Protein AF-A0A526Z991-F1 (afdb_monomer_lite)

Radius of gyration: 16.64 Å; chains: 1; bounding box: 39×42×43 Å

Structure (mmCIF, N/CA/C/O backbone):
data_AF-A0A526Z991-F1
#
_entry.id   AF-A0A526Z991-F1
#
loop_
_atom_site.group_PDB
_atom_site.id
_atom_site.type_symbol
_atom_site.label_atom_id
_atom_site.label_alt_id
_atom_site.label_comp_id
_atom_site.label_asym_id
_atom_site.label_entity_id
_atom_site.label_seq_id
_atom_site.pdbx_PDB_ins_code
_atom_site.Cartn_x
_atom_site.Cartn_y
_atom_site.Cartn_z
_atom_site.occupancy
_atom_site.B_iso_or_equiv
_atom_site.auth_seq_id
_atom_site.auth_comp_id
_atom_site.auth_asym_id
_atom_site.auth_atom_id
_atom_site.pdbx_PDB_model_num
ATOM 1 N N . HIS A 1 1 ? 2.883 -15.389 6.066 1.00 92.25 1 HIS A N 1
ATOM 2 C CA . HIS A 1 1 ? 2.799 -15.524 4.591 1.00 92.25 1 HIS A CA 1
ATOM 3 C C . HIS A 1 1 ? 3.060 -14.153 3.970 1.00 92.25 1 HIS A C 1
ATOM 5 O O . HIS A 1 1 ? 3.170 -13.188 4.716 1.00 92.25 1 HIS A O 1
ATOM 11 N N . CYS A 1 2 ? 3.179 -14.042 2.650 1.00 93.00 2 CYS A N 1
ATOM 12 C CA . CYS A 1 2 ? 3.260 -12.760 1.943 1.00 93.00 2 CYS A CA 1
ATOM 13 C C . CYS A 1 2 ? 2.379 -12.805 0.690 1.00 93.00 2 CYS A C 1
ATOM 15 O O . CYS A 1 2 ? 1.890 -13.869 0.310 1.00 93.00 2 CYS A O 1
ATOM 17 N N . THR A 1 3 ? 2.172 -11.653 0.063 1.00 94.88 3 THR A N 1
ATOM 18 C CA . THR A 1 3 ? 1.392 -11.524 -1.172 1.00 94.88 3 THR A CA 1
ATOM 19 C C . THR A 1 3 ? 2.171 -10.699 -2.191 1.00 94.88 3 THR A C 1
ATOM 21 O O . THR A 1 3 ? 2.951 -9.824 -1.813 1.00 94.88 3 THR A O 1
ATOM 24 N N . CYS A 1 4 ? 1.916 -10.930 -3.476 1.00 94.69 4 CYS A N 1
ATOM 25 C CA . CYS A 1 4 ? 2.480 -10.156 -4.577 1.00 94.69 4 CYS A CA 1
ATOM 26 C C . CYS A 1 4 ? 1.354 -9.839 -5.574 1.00 94.69 4 CYS A C 1
ATOM 28 O O . CYS A 1 4 ? 0.685 -10.772 -6.018 1.00 94.69 4 CYS A O 1
ATOM 30 N N . PRO A 1 5 ? 1.113 -8.563 -5.920 1.00 97.19 5 PRO A N 1
ATOM 31 C CA . PRO A 1 5 ? -0.021 -8.188 -6.757 1.00 97.19 5 PRO A CA 1
ATOM 32 C C . PRO A 1 5 ? 0.241 -8.359 -8.261 1.00 97.19 5 PRO A C 1
ATOM 34 O O . PRO A 1 5 ? -0.691 -8.233 -9.045 1.00 97.19 5 PRO A O 1
ATOM 37 N N . ILE A 1 6 ? 1.480 -8.659 -8.676 1.00 97.25 6 ILE A N 1
ATOM 38 C CA . ILE A 1 6 ? 1.870 -8.741 -10.094 1.00 97.25 6 ILE A CA 1
ATOM 39 C C . ILE A 1 6 ? 2.111 -10.171 -10.599 1.00 97.25 6 ILE A C 1
ATOM 41 O O . ILE A 1 6 ? 2.932 -10.380 -11.486 1.00 97.25 6 ILE A O 1
ATOM 45 N N . VAL A 1 7 ? 1.463 -11.191 -10.028 1.00 95.12 7 VAL A N 1
ATOM 46 C CA . VAL A 1 7 ? 1.706 -12.591 -10.440 1.00 95.12 7 VAL A CA 1
ATOM 47 C C . VAL A 1 7 ? 1.251 -12.848 -11.883 1.00 95.12 7 VAL A C 1
ATOM 49 O O . VAL A 1 7 ? 1.994 -13.452 -12.652 1.00 95.12 7 VAL A O 1
ATOM 52 N N . HIS A 1 8 ? 0.062 -12.369 -12.260 1.00 92.88 8 HIS A N 1
ATOM 53 C CA . HIS A 1 8 ? -0.550 -12.657 -13.567 1.00 92.88 8 HIS A CA 1
ATOM 54 C C . HIS A 1 8 ? -0.736 -11.420 -14.452 1.00 92.88 8 HIS A C 1
ATOM 56 O O . HIS A 1 8 ? -0.626 -11.519 -15.671 1.00 92.88 8 HIS A O 1
ATOM 62 N N . ALA A 1 9 ? -0.979 -10.260 -13.847 1.00 96.19 9 ALA A N 1
ATOM 63 C CA . ALA A 1 9 ? -1.179 -8.986 -14.528 1.00 96.19 9 ALA A CA 1
ATOM 64 C C . ALA A 1 9 ? -0.349 -7.903 -13.840 1.00 96.19 9 ALA A C 1
ATOM 66 O O . ALA A 1 9 ? 0.008 -8.040 -12.673 1.00 96.19 9 ALA A O 1
ATOM 67 N N . ALA A 1 10 ? -0.013 -6.839 -14.563 1.00 97.19 10 ALA A N 1
ATOM 68 C CA . ALA A 1 10 ? 0.807 -5.757 -14.026 1.00 97.19 10 ALA A CA 1
ATOM 69 C C . ALA A 1 10 ? 0.326 -4.363 -14.438 1.00 97.19 10 ALA A C 1
ATOM 71 O O . ALA A 1 10 ? 1.031 -3.395 -14.163 1.00 97.19 10 ALA A O 1
ATOM 72 N N . ASP A 1 11 ? -0.852 -4.219 -15.048 1.00 97.62 11 ASP A N 1
ATOM 73 C CA . ASP A 1 11 ? -1.475 -2.906 -15.218 1.00 97.62 11 ASP A CA 1
ATOM 74 C C . ASP A 1 11 ? -1.878 -2.295 -13.858 1.00 97.62 11 ASP A C 1
ATOM 76 O O . ASP A 1 11 ? -1.832 -2.953 -12.815 1.00 97.62 11 ASP A O 1
ATOM 80 N N . ASP A 1 12 ? -2.185 -0.999 -13.849 1.00 97.94 12 ASP A N 1
ATOM 81 C CA . ASP A 1 12 ? -2.436 -0.241 -12.615 1.00 97.94 12 ASP A CA 1
ATOM 82 C C . ASP A 1 12 ? -3.707 -0.688 -11.898 1.00 97.94 12 ASP A C 1
ATOM 84 O O . ASP A 1 12 ? -3.705 -0.821 -10.672 1.00 97.94 12 ASP A O 1
ATOM 88 N N . LEU A 1 13 ? -4.766 -0.955 -12.666 1.00 97.12 13 LEU A N 1
ATOM 89 C CA . LEU A 1 13 ? -6.059 -1.353 -12.130 1.00 97.12 13 LEU A CA 1
ATOM 90 C C . LEU A 1 13 ? -5.952 -2.721 -11.455 1.00 97.12 13 LEU A C 1
ATOM 92 O O . LEU A 1 13 ? -6.309 -2.842 -10.285 1.00 97.12 13 LEU A O 1
ATOM 96 N N . SER A 1 14 ? -5.370 -3.710 -12.140 1.00 97.69 14 SER A N 1
ATOM 97 C CA . SER A 1 14 ? -5.184 -5.062 -11.599 1.00 97.69 14 SER A CA 1
ATOM 98 C C . SER A 1 14 ? -4.391 -5.063 -10.289 1.00 97.69 14 SER A C 1
ATOM 100 O O . SER A 1 14 ? -4.728 -5.781 -9.345 1.00 97.69 14 SER A O 1
ATOM 102 N N . VAL A 1 15 ? -3.345 -4.234 -10.189 1.00 98.44 15 VAL A N 1
ATOM 103 C CA . VAL A 1 15 ? -2.540 -4.154 -8.963 1.00 98.44 15 VAL A CA 1
ATOM 104 C C . VAL A 1 15 ? -3.331 -3.556 -7.804 1.00 98.44 15 VAL A C 1
ATOM 106 O O . VAL A 1 15 ? -3.239 -4.078 -6.693 1.00 98.44 15 VAL A O 1
ATOM 109 N N . MET A 1 16 ? -4.126 -2.509 -8.024 1.00 98.44 16 MET A N 1
ATOM 110 C CA . MET A 1 16 ? -4.970 -1.949 -6.962 1.00 98.44 16 MET A CA 1
ATOM 111 C C . MET A 1 16 ? -6.107 -2.895 -6.568 1.00 98.44 16 MET A C 1
ATOM 113 O O . MET A 1 16 ? -6.348 -3.087 -5.378 1.00 98.44 16 MET A O 1
ATOM 117 N N . GLN A 1 17 ? -6.739 -3.564 -7.535 1.00 97.75 17 GLN A N 1
ATOM 118 C CA . GLN A 1 17 ? -7.812 -4.532 -7.279 1.00 97.75 17 GLN A CA 1
ATOM 119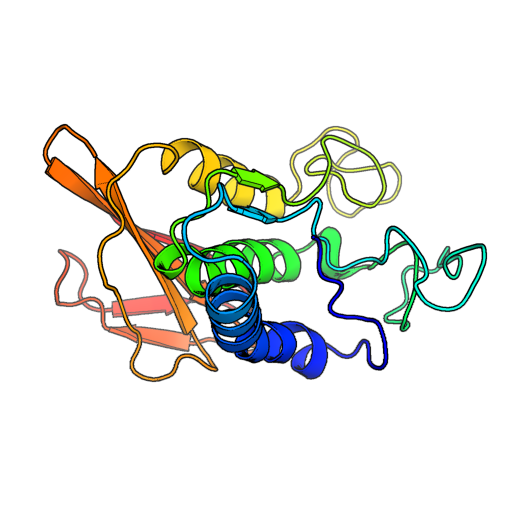 C C . GLN A 1 17 ? -7.343 -5.739 -6.460 1.00 97.75 17 GLN A C 1
ATOM 121 O O . GLN A 1 17 ? -8.126 -6.318 -5.711 1.00 97.75 17 GLN A O 1
ATOM 126 N N . SER A 1 18 ? -6.050 -6.085 -6.498 1.00 97.88 18 SER A N 1
ATOM 127 C CA . SER A 1 18 ? -5.493 -7.138 -5.632 1.00 97.88 18 SER A CA 1
ATOM 128 C C . SER A 1 18 ? -5.759 -6.911 -4.132 1.00 97.88 18 SER A C 1
ATOM 130 O O . SER A 1 18 ? -5.821 -7.873 -3.363 1.00 97.88 18 SER A O 1
ATOM 132 N N . LEU A 1 19 ? -5.963 -5.657 -3.707 1.00 98.44 19 LEU A N 1
ATOM 133 C CA . LEU A 1 19 ? -6.317 -5.300 -2.334 1.00 98.44 19 LEU A CA 1
ATOM 134 C C . LEU A 1 19 ? -7.669 -5.896 -1.898 1.00 98.44 19 LEU A C 1
ATOM 136 O O . LEU A 1 19 ? -7.845 -6.207 -0.720 1.00 98.44 19 LEU A O 1
ATOM 140 N N . GLU A 1 20 ? -8.606 -6.098 -2.827 1.00 98.06 20 GLU A N 1
ATOM 141 C CA . GLU A 1 20 ? -9.942 -6.653 -2.557 1.00 98.06 20 GLU A CA 1
ATOM 142 C C . GLU A 1 20 ? -9.892 -8.115 -2.098 1.00 98.06 20 GLU A C 1
ATOM 144 O O . GLU A 1 20 ? -10.765 -8.564 -1.358 1.00 98.06 20 GLU A O 1
ATOM 149 N N . ALA A 1 21 ? -8.840 -8.854 -2.463 1.00 97.94 21 ALA A N 1
ATOM 150 C CA . ALA A 1 21 ? -8.663 -10.242 -2.047 1.00 97.94 21 ALA A CA 1
ATOM 151 C C . ALA A 1 21 ? -8.178 -10.374 -0.590 1.00 97.94 21 ALA A C 1
ATOM 153 O O . ALA A 1 21 ? -8.410 -11.398 0.057 1.00 97.94 21 ALA A O 1
ATOM 154 N N . LEU A 1 22 ? -7.505 -9.354 -0.045 1.00 98.31 22 LEU A N 1
ATOM 155 C CA . LEU A 1 22 ? -6.824 -9.431 1.254 1.00 98.31 22 LEU A CA 1
ATOM 156 C C . LEU A 1 22 ? -7.755 -9.772 2.439 1.00 98.31 22 LEU A C 1
ATOM 158 O O . LEU A 1 22 ? -7.363 -10.604 3.269 1.00 98.31 22 LEU A O 1
ATOM 162 N N . PRO A 1 23 ? -8.989 -9.234 2.544 1.00 97.75 23 PRO A N 1
ATOM 163 C CA . PRO A 1 23 ? -9.925 -9.642 3.592 1.00 97.75 23 PRO A CA 1
ATOM 164 C C . PRO A 1 23 ? -10.286 -11.133 3.519 1.00 97.75 23 PRO A C 1
ATOM 166 O O . PRO A 1 23 ? -10.351 -11.797 4.549 1.00 97.75 23 PRO A O 1
ATOM 169 N N . PHE A 1 24 ? -10.447 -11.695 2.318 1.00 98.44 24 PHE A N 1
ATOM 170 C CA . PHE A 1 24 ? -10.760 -13.119 2.139 1.00 98.44 24 PHE A CA 1
ATO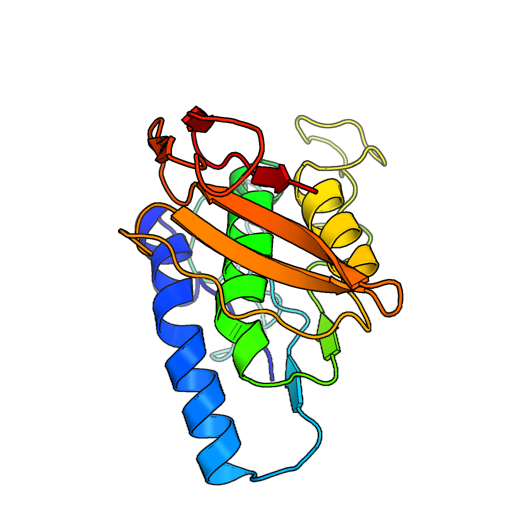M 171 C C . PHE A 1 24 ? -9.565 -14.019 2.463 1.00 98.44 24 PHE A C 1
ATOM 173 O O . PHE A 1 24 ? -9.722 -15.058 3.110 1.00 98.44 24 PHE A O 1
ATOM 180 N N . ILE A 1 25 ? -8.355 -13.603 2.075 1.00 98.19 25 ILE A N 1
ATOM 181 C CA . ILE A 1 25 ? -7.108 -14.304 2.419 1.00 98.19 25 ILE A CA 1
ATOM 182 C C . ILE A 1 25 ? -6.942 -14.356 3.940 1.00 98.19 25 ILE A C 1
ATOM 184 O O . ILE A 1 25 ? -6.673 -15.414 4.511 1.00 98.19 25 ILE A O 1
ATOM 188 N N . THR A 1 26 ? -7.137 -13.223 4.617 1.00 98.19 26 THR A N 1
ATOM 189 C CA . THR A 1 26 ? -7.004 -13.148 6.075 1.00 98.19 26 THR A CA 1
ATOM 190 C C . THR A 1 26 ? -8.089 -13.930 6.813 1.00 98.19 26 THR A C 1
ATOM 192 O O . THR A 1 26 ? -7.759 -14.623 7.775 1.00 98.19 26 THR A O 1
ATOM 195 N N . GLN A 1 27 ? -9.337 -13.918 6.337 1.00 98.12 27 GLN A N 1
ATOM 196 C CA . GLN A 1 27 ? -10.410 -14.768 6.868 1.00 98.12 27 GLN A CA 1
ATOM 197 C C . GLN A 1 27 ? -10.097 -16.258 6.700 1.00 98.12 27 GLN A C 1
ATOM 199 O O . GLN A 1 27 ? -10.220 -17.019 7.657 1.00 98.12 27 GLN A O 1
ATOM 204 N N . SER A 1 28 ? -9.619 -16.669 5.524 1.00 98.31 28 SER A N 1
ATOM 205 C CA . SER A 1 28 ? -9.243 -18.063 5.258 1.00 98.31 28 SER A CA 1
ATOM 206 C C . SER A 1 28 ? -8.103 -18.517 6.169 1.00 98.31 28 SER A C 1
ATOM 208 O O . SER A 1 28 ? -8.181 -19.572 6.793 1.00 98.31 28 SER A O 1
ATOM 210 N N . ALA A 1 29 ? -7.066 -17.689 6.329 1.00 97.62 29 ALA A N 1
ATOM 211 C CA . ALA A 1 29 ? -5.976 -17.979 7.254 1.00 97.62 29 ALA A CA 1
ATOM 212 C C . ALA A 1 29 ? -6.474 -18.126 8.702 1.00 97.62 29 ALA A C 1
ATOM 214 O O . ALA A 1 29 ? -6.031 -19.030 9.411 1.00 97.62 29 ALA A O 1
ATOM 215 N N . ARG A 1 30 ? -7.421 -17.286 9.139 1.00 96.56 30 ARG A N 1
ATOM 216 C CA . ARG A 1 30 ? -8.038 -17.398 10.469 1.00 96.56 30 ARG A CA 1
ATOM 217 C C . ARG A 1 30 ? -8.889 -18.653 10.620 1.00 96.56 30 ARG A C 1
ATOM 219 O O . ARG A 1 30 ? -8.7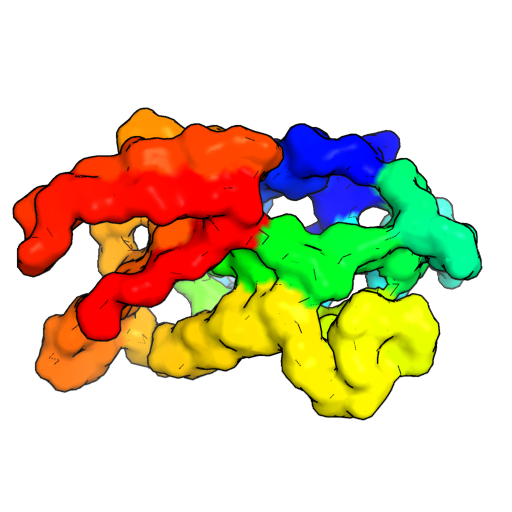91 -19.299 11.657 1.00 96.56 30 ARG A O 1
ATOM 226 N N . ALA A 1 31 ? -9.649 -19.039 9.602 1.00 98.00 31 ALA A N 1
ATOM 227 C CA . ALA A 1 31 ? -10.424 -20.276 9.620 1.00 98.00 31 ALA A CA 1
ATOM 228 C C . ALA A 1 31 ? -9.525 -21.522 9.731 1.00 98.00 31 ALA A C 1
ATOM 230 O O . ALA A 1 31 ? -9.852 -22.453 10.458 1.00 98.00 31 ALA A O 1
ATOM 231 N N . ILE A 1 32 ? -8.370 -21.520 9.055 1.00 97.88 32 ILE A N 1
ATOM 232 C CA . ILE A 1 32 ? -7.444 -22.663 9.027 1.00 97.88 32 ILE A CA 1
ATOM 233 C C . ILE A 1 32 ? -6.579 -22.737 10.294 1.00 97.88 32 ILE A C 1
ATOM 235 O O . ILE A 1 32 ? -6.350 -23.816 10.835 1.00 97.88 32 ILE A O 1
ATOM 239 N N . PHE A 1 33 ? -6.059 -21.600 10.763 1.00 96.88 33 PHE A N 1
ATOM 240 C CA . PHE A 1 33 ? -5.041 -21.562 11.820 1.00 96.88 33 PHE A CA 1
ATOM 241 C C . PHE A 1 33 ? -5.554 -21.048 13.172 1.00 96.88 33 PHE A C 1
ATOM 243 O O . PHE A 1 33 ? -4.801 -21.063 14.151 1.00 96.88 33 PHE A O 1
ATOM 250 N N . GLY A 1 34 ? -6.809 -20.601 13.247 1.00 95.62 34 GLY A N 1
ATOM 251 C CA . GLY A 1 34 ? -7.439 -20.085 14.457 1.00 95.62 34 GLY A CA 1
ATOM 252 C C . GLY A 1 34 ? -6.748 -18.836 15.015 1.00 95.62 34 GLY A C 1
ATOM 253 O O . GLY A 1 34 ? -6.357 -17.913 14.291 1.00 95.62 34 GLY A O 1
ATOM 254 N N . ALA A 1 35 ? -6.583 -18.818 16.339 1.00 94.62 35 ALA A N 1
ATOM 255 C CA . ALA A 1 35 ? -6.049 -17.685 17.096 1.00 94.62 35 ALA A CA 1
ATOM 256 C C . ALA A 1 35 ? -4.510 -17.571 17.088 1.00 94.62 35 ALA A C 1
ATOM 258 O O . ALA A 1 35 ? -3.957 -16.769 17.838 1.00 94.62 35 ALA A O 1
ATOM 259 N N . LYS A 1 36 ? -3.793 -18.352 16.263 1.00 96.94 36 LYS A N 1
ATOM 260 C CA . LYS A 1 36 ? -2.325 -18.261 16.182 1.00 96.94 36 LYS A CA 1
ATOM 261 C C . LYS A 1 36 ? -1.874 -16.830 15.841 1.00 96.94 36 LYS A C 1
ATOM 263 O O . LYS A 1 36 ? -2.545 -16.162 15.044 1.00 96.94 36 LYS A O 1
ATOM 268 N N . PRO A 1 37 ? -0.736 -16.357 16.382 1.00 96.62 37 PRO A N 1
ATOM 269 C CA . PRO A 1 37 ? -0.187 -15.063 15.998 1.00 96.62 37 PRO A CA 1
ATOM 270 C C . PRO A 1 37 ? 0.013 -14.989 14.481 1.00 96.62 37 PRO A C 1
ATOM 272 O O . PRO A 1 37 ? 0.511 -15.930 13.857 1.00 96.62 37 PRO A O 1
ATOM 275 N N . TYR A 1 38 ? -0.450 -13.897 13.873 1.00 97.31 38 TYR A N 1
ATOM 276 C CA . TYR A 1 38 ? -0.593 -13.803 12.424 1.00 97.31 38 TYR A CA 1
ATOM 277 C C . TYR A 1 38 ? 0.282 -12.695 11.862 1.00 97.31 38 TYR A C 1
ATOM 279 O O . TYR A 1 38 ? 0.093 -11.521 12.174 1.00 97.31 38 TYR A O 1
ATOM 287 N N . ARG A 1 39 ? 1.244 -13.088 11.024 1.00 97.69 39 ARG A N 1
ATOM 288 C CA . ARG A 1 39 ? 2.227 -12.188 10.422 1.00 97.69 39 ARG A CA 1
ATOM 289 C C . ARG A 1 39 ? 2.138 -12.208 8.899 1.00 97.69 39 ARG A C 1
ATOM 291 O O . ARG A 1 39 ? 2.068 -13.282 8.279 1.00 97.69 39 ARG A O 1
ATOM 298 N N . ILE A 1 40 ? 2.188 -11.017 8.311 1.00 97.94 40 ILE A N 1
ATOM 299 C CA . ILE A 1 40 ? 2.235 -10.806 6.866 1.00 97.94 40 ILE A CA 1
ATOM 300 C C . ILE A 1 40 ? 3.531 -10.102 6.490 1.00 97.94 40 ILE A C 1
ATOM 302 O O . ILE A 1 40 ? 3.841 -9.042 7.023 1.00 97.94 40 ILE A O 1
ATOM 306 N N . GLY A 1 41 ? 4.237 -10.667 5.515 1.00 94.69 41 GLY A N 1
ATOM 307 C CA . GLY A 1 41 ? 5.267 -9.975 4.761 1.00 94.69 41 GLY A CA 1
ATOM 308 C C . GLY A 1 41 ? 6.654 -10.628 4.779 1.00 94.69 41 GLY A C 1
ATOM 309 O O . GLY A 1 41 ? 6.816 -11.740 5.288 1.00 94.69 41 GLY A O 1
ATOM 310 N N . PRO A 1 42 ? 7.652 -9.940 4.190 1.00 93.81 42 PRO A N 1
ATOM 311 C CA . PRO A 1 42 ? 7.487 -8.678 3.460 1.00 93.81 42 PRO A CA 1
ATOM 312 C C . PRO A 1 42 ? 6.616 -8.813 2.199 1.00 93.81 42 PRO A C 1
ATOM 314 O O . PRO A 1 42 ? 6.856 -9.703 1.377 1.00 93.81 42 PRO A O 1
ATOM 317 N N . SER A 1 43 ? 5.605 -7.948 2.071 1.00 96.00 43 SER A N 1
ATOM 318 C CA . SER A 1 43 ? 4.740 -7.832 0.884 1.00 96.00 43 SER A CA 1
ATOM 319 C C . SER A 1 43 ? 5.070 -6.540 0.130 1.00 96.00 43 SER A C 1
ATOM 321 O O . SER A 1 43 ? 5.226 -5.478 0.734 1.00 96.00 43 SER A O 1
ATOM 323 N N . THR A 1 44 ? 5.214 -6.637 -1.189 1.00 96.62 44 THR A N 1
ATOM 324 C CA . THR A 1 44 ? 5.690 -5.564 -2.079 1.00 96.62 44 THR A CA 1
ATOM 325 C C . THR A 1 44 ? 4.957 -5.637 -3.417 1.00 96.62 44 THR A C 1
ATOM 327 O O . THR A 1 44 ? 4.429 -6.695 -3.762 1.00 96.62 44 THR A O 1
ATOM 330 N N . ILE A 1 45 ? 4.947 -4.540 -4.188 1.00 97.50 45 ILE A N 1
ATOM 331 C CA . ILE A 1 45 ? 4.402 -4.558 -5.557 1.00 97.50 45 ILE A CA 1
ATOM 332 C C . ILE A 1 45 ? 5.272 -5.449 -6.444 1.00 97.50 45 ILE A C 1
ATOM 334 O O . ILE A 1 45 ? 4.785 -6.440 -6.976 1.00 97.50 45 ILE A O 1
ATOM 338 N N . ALA A 1 46 ? 6.566 -5.134 -6.549 1.00 96.56 46 ALA A N 1
ATOM 339 C CA . ALA A 1 46 ? 7.522 -5.980 -7.251 1.00 96.56 46 ALA A CA 1
ATOM 340 C C . ALA A 1 46 ? 7.651 -7.352 -6.566 1.00 96.56 46 ALA A C 1
ATOM 342 O O . ALA A 1 46 ? 7.535 -7.473 -5.342 1.00 96.56 46 ALA A O 1
ATOM 343 N N . MET A 1 47 ? 7.894 -8.395 -7.351 1.00 95.88 47 MET A N 1
ATOM 344 C CA . MET A 1 47 ? 7.975 -9.766 -6.871 1.00 95.88 47 MET A CA 1
ATOM 345 C C . MET A 1 47 ? 9.329 -10.020 -6.207 1.00 95.88 47 MET A C 1
ATOM 347 O O . MET A 1 47 ? 10.377 -9.820 -6.814 1.00 95.88 47 MET A O 1
ATOM 351 N N . ARG A 1 48 ? 9.312 -10.507 -4.960 1.00 92.69 48 ARG A N 1
ATOM 352 C CA . ARG A 1 48 ? 10.543 -10.897 -4.246 1.00 92.69 48 ARG A CA 1
ATOM 353 C C . ARG A 1 48 ? 10.950 -12.343 -4.497 1.00 92.69 48 ARG A C 1
ATOM 355 O O . ARG A 1 48 ? 12.130 -12.666 -4.472 1.00 92.69 48 ARG A O 1
ATOM 362 N N . GLN A 1 49 ? 9.964 -13.219 -4.657 1.00 90.94 49 GLN A N 1
ATOM 363 C CA . GLN A 1 49 ? 10.146 -14.656 -4.823 1.00 90.94 49 GLN A CA 1
ATOM 364 C C . GLN A 1 49 ? 9.139 -15.154 -5.852 1.00 90.94 49 GLN A C 1
ATOM 366 O O . GLN A 1 49 ? 7.971 -14.767 -5.807 1.00 90.94 49 GLN A O 1
ATOM 371 N N . ASN A 1 50 ? 9.603 -15.992 -6.774 1.00 91.38 50 ASN A N 1
ATOM 372 C CA . ASN A 1 50 ? 8.763 -16.579 -7.803 1.00 91.38 50 ASN A CA 1
ATOM 373 C C . ASN A 1 50 ? 8.094 -17.854 -7.255 1.00 91.38 50 ASN A C 1
ATOM 375 O O . ASN A 1 50 ? 8.806 -18.802 -6.929 1.00 91.38 50 ASN A O 1
ATOM 379 N N . PRO A 1 51 ? 6.752 -17.920 -7.160 1.00 86.00 51 PRO A N 1
ATOM 380 C CA . PRO A 1 51 ? 6.064 -19.119 -6.678 1.00 86.00 51 PRO A CA 1
ATOM 381 C C . PRO A 1 51 ? 6.114 -20.296 -7.669 1.00 86.00 51 PRO A C 1
ATOM 383 O O . PRO A 1 51 ? 5.754 -21.411 -7.304 1.00 86.00 51 PRO A O 1
ATOM 386 N N . TYR A 1 52 ? 6.547 -20.061 -8.910 1.00 86.81 52 TYR A N 1
ATOM 387 C CA . TYR A 1 52 ? 6.547 -21.032 -10.007 1.00 86.81 52 TYR A CA 1
ATOM 388 C C . TYR A 1 52 ? 7.951 -21.409 -10.505 1.00 86.81 52 TYR A C 1
ATOM 390 O O . TYR A 1 52 ? 8.072 -22.130 -11.491 1.00 86.81 52 TYR A O 1
ATOM 398 N N . GLY A 1 53 ? 9.026 -20.912 -9.887 1.00 85.69 53 GLY A N 1
ATOM 399 C CA . GLY A 1 53 ? 10.383 -21.175 -10.370 1.00 85.69 53 GLY A CA 1
ATOM 400 C C . GLY A 1 53 ? 11.483 -20.594 -9.488 1.00 85.69 53 GLY A C 1
ATOM 401 O O . GLY A 1 53 ? 11.217 -19.971 -8.467 1.00 85.69 53 GLY A O 1
ATOM 402 N N . GLY A 1 54 ? 12.739 -20.788 -9.897 1.00 88.94 54 GLY A N 1
ATOM 403 C CA . GLY A 1 54 ? 13.911 -20.432 -9.084 1.00 88.94 54 GLY A CA 1
ATOM 404 C C . GLY A 1 54 ? 14.271 -18.941 -9.032 1.00 88.94 54 GLY A C 1
ATOM 405 O O . GLY A 1 54 ? 15.068 -18.551 -8.186 1.00 88.94 54 GLY A O 1
ATOM 406 N N . ALA A 1 55 ? 13.712 -18.103 -9.913 1.00 90.81 55 ALA A N 1
ATOM 407 C CA . ALA A 1 55 ? 14.035 -16.676 -9.985 1.00 90.81 55 ALA A CA 1
ATOM 408 C C . ALA A 1 55 ? 12.853 -15.833 -10.482 1.00 90.81 55 ALA A C 1
ATOM 410 O O . ALA A 1 55 ? 11.989 -16.315 -11.219 1.00 90.81 55 ALA A O 1
ATOM 411 N N . THR A 1 56 ? 12.824 -14.565 -10.083 1.00 94.44 56 THR A N 1
ATOM 412 C CA . THR A 1 56 ? 11.914 -13.538 -10.608 1.00 94.44 56 THR A CA 1
ATOM 413 C C . THR A 1 56 ? 12.419 -12.999 -11.949 1.00 94.44 56 THR A C 1
ATOM 415 O O . THR A 1 56 ? 13.571 -13.218 -12.329 1.00 94.44 56 THR A O 1
ATOM 418 N N . LYS A 1 57 ? 11.556 -12.318 -12.711 1.00 94.81 57 LYS A N 1
ATOM 419 C CA . LYS A 1 57 ? 11.955 -11.739 -14.001 1.00 94.81 57 LYS A CA 1
ATOM 420 C C . LYS A 1 57 ? 12.745 -10.454 -13.774 1.00 94.81 57 LYS A C 1
ATOM 422 O O . LYS A 1 57 ? 12.252 -9.547 -13.107 1.00 94.81 57 LYS A O 1
ATOM 427 N N . ALA A 1 58 ? 13.927 -10.355 -14.375 1.00 95.12 58 ALA A N 1
ATOM 428 C CA . ALA A 1 58 ? 14.683 -9.109 -14.388 1.00 95.12 58 ALA A CA 1
ATOM 429 C C . ALA A 1 58 ? 13.910 -8.024 -15.153 1.00 95.12 58 ALA A C 1
ATOM 431 O O . ALA A 1 58 ? 13.382 -8.278 -16.237 1.00 95.12 58 ALA A O 1
ATOM 432 N N . ASN A 1 59 ? 13.875 -6.807 -14.612 1.00 95.44 59 ASN A N 1
ATOM 433 C CA . ASN A 1 59 ? 13.206 -5.673 -15.252 1.00 95.44 59 ASN A CA 1
ATOM 434 C C . ASN A 1 59 ? 14.089 -4.407 -15.257 1.00 95.44 59 ASN A C 1
ATOM 436 O O . ASN A 1 59 ? 13.824 -3.444 -14.528 1.00 95.44 59 ASN A O 1
ATOM 440 N N . PRO A 1 60 ? 15.177 -4.386 -16.054 1.00 92.12 60 PRO A N 1
ATOM 441 C CA . PRO A 1 60 ? 16.113 -3.258 -16.100 1.00 92.12 60 PRO A CA 1
ATOM 442 C C . PRO A 1 60 ? 15.482 -1.981 -16.668 1.00 92.12 60 PRO A C 1
ATOM 444 O O . PRO A 1 60 ? 15.867 -0.886 -16.273 1.00 92.12 60 PRO A O 1
ATOM 447 N N . HIS A 1 61 ? 14.475 -2.115 -17.533 1.00 92.50 61 HIS A N 1
ATOM 448 C CA . HIS A 1 61 ? 13.782 -0.993 -18.168 1.00 92.50 61 HIS A CA 1
ATOM 449 C C . HIS A 1 61 ? 12.590 -0.468 -17.355 1.00 92.50 61 HIS A C 1
ATOM 451 O O . HIS A 1 61 ? 11.857 0.387 -17.843 1.00 92.50 61 HIS A O 1
ATOM 457 N N . ARG A 1 62 ? 12.382 -0.980 -16.130 1.00 91.38 62 ARG A N 1
ATOM 458 C CA . ARG A 1 62 ? 11.298 -0.576 -15.217 1.00 91.38 62 ARG A CA 1
ATOM 459 C C . ARG A 1 62 ? 9.929 -0.552 -15.904 1.00 91.38 62 ARG A C 1
ATOM 461 O O . ARG A 1 62 ? 9.155 0.389 -15.765 1.00 91.38 62 ARG A O 1
ATOM 468 N N . GLN A 1 63 ? 9.624 -1.604 -16.651 1.00 95.75 63 GLN A N 1
ATOM 469 C CA . GLN A 1 63 ? 8.334 -1.787 -17.306 1.00 95.75 63 GLN A CA 1
ATOM 470 C C . GLN A 1 63 ? 7.305 -2.375 -16.332 1.00 95.75 63 GLN A C 1
ATOM 472 O O . GLN A 1 63 ? 7.648 -2.937 -15.294 1.00 95.75 63 GLN A O 1
ATOM 477 N N . ARG A 1 64 ? 6.020 -2.276 -16.664 1.00 96.88 64 ARG A N 1
ATOM 478 C CA . ARG A 1 64 ? 4.940 -2.906 -15.894 1.00 96.88 64 ARG A CA 1
ATOM 479 C C . ARG A 1 64 ? 4.764 -4.348 -16.360 1.00 96.88 64 ARG A C 1
ATOM 481 O O . ARG A 1 64 ? 3.992 -4.616 -17.275 1.00 96.88 64 ARG A O 1
ATOM 488 N N . ILE A 1 65 ? 5.538 -5.263 -15.779 1.00 96.38 65 ILE A N 1
ATOM 489 C CA . ILE A 1 65 ? 5.602 -6.667 -16.203 1.00 96.38 65 ILE A CA 1
ATOM 490 C C . ILE A 1 65 ? 5.274 -7.579 -15.025 1.00 96.38 65 ILE A C 1
ATOM 492 O O . ILE A 1 65 ? 5.784 -7.397 -13.920 1.00 96.38 65 ILE A O 1
ATOM 496 N N . ALA A 1 66 ? 4.442 -8.589 -15.274 1.00 96.50 66 ALA A N 1
ATOM 497 C CA . ALA A 1 66 ? 4.122 -9.598 -14.277 1.00 96.50 66 ALA A CA 1
ATOM 498 C C . ALA A 1 66 ? 5.379 -10.375 -13.848 1.00 96.50 66 ALA A C 1
ATOM 500 O O . ALA A 1 66 ? 6.219 -10.737 -14.675 1.00 96.50 66 ALA A O 1
ATOM 501 N N . MET A 1 67 ? 5.468 -10.680 -12.554 1.00 96.00 67 MET A N 1
ATOM 502 C CA . MET A 1 67 ? 6.553 -11.434 -11.917 1.00 96.00 67 MET A CA 1
ATOM 503 C C . MET A 1 67 ? 7.928 -10.743 -11.934 1.00 96.00 67 MET A C 1
ATOM 505 O O . MET A 1 67 ? 8.950 -11.398 -11.707 1.00 96.00 67 MET A O 1
ATOM 509 N N . ALA A 1 68 ? 7.965 -9.437 -12.212 1.00 97.19 68 ALA A N 1
ATOM 510 C CA . ALA A 1 68 ? 9.194 -8.657 -12.251 1.00 97.19 68 ALA A CA 1
ATOM 511 C C . ALA A 1 68 ? 9.766 -8.373 -10.854 1.00 97.19 68 ALA A C 1
ATOM 513 O O . ALA A 1 68 ? 9.027 -8.124 -9.903 1.00 97.19 68 ALA A O 1
ATOM 514 N N . ASP A 1 69 ? 11.093 -8.349 -10.751 1.00 95.88 69 ASP A N 1
ATOM 515 C CA . ASP A 1 69 ? 11.850 -8.022 -9.534 1.00 95.88 69 ASP A CA 1
ATOM 516 C C . ASP A 1 69 ? 11.921 -6.517 -9.221 1.00 95.88 69 ASP A C 1
ATOM 518 O O . ASP A 1 69 ? 12.358 -6.109 -8.144 1.00 95.88 69 ASP A O 1
ATOM 522 N N . ARG A 1 70 ? 11.476 -5.686 -10.165 1.00 95.38 70 ARG A N 1
ATOM 523 C CA . ARG A 1 70 ? 11.408 -4.226 -10.086 1.00 95.38 70 ARG A CA 1
ATOM 524 C C . ARG A 1 70 ? 10.088 -3.763 -10.669 1.00 95.38 70 ARG A C 1
ATOM 526 O O . ARG A 1 70 ? 9.635 -4.307 -11.675 1.00 95.38 70 ARG A O 1
ATOM 533 N N . ASP A 1 71 ? 9.517 -2.718 -10.085 1.00 96.12 71 ASP A N 1
ATOM 534 C CA . ASP A 1 71 ? 8.291 -2.105 -10.583 1.00 96.12 71 ASP A CA 1
ATOM 535 C C . ASP A 1 71 ? 8.420 -0.572 -10.559 1.00 96.12 71 ASP A C 1
ATOM 537 O O . ASP A 1 71 ? 8.769 -0.017 -9.512 1.00 96.12 71 ASP A O 1
ATOM 541 N N . PRO A 1 72 ? 8.153 0.135 -11.676 1.00 94.94 72 PRO A N 1
ATOM 542 C CA . PRO A 1 72 ? 8.291 1.594 -11.741 1.00 94.94 72 PRO A CA 1
ATOM 543 C C . PRO A 1 72 ? 7.392 2.329 -10.741 1.00 94.94 72 PRO A C 1
ATOM 545 O O . PRO A 1 72 ? 7.710 3.441 -10.323 1.00 94.94 72 PRO A O 1
ATOM 548 N N . ARG A 1 73 ? 6.273 1.720 -10.336 1.00 96.25 73 ARG A N 1
ATOM 549 C CA . ARG A 1 73 ? 5.297 2.335 -9.431 1.00 96.25 73 ARG A CA 1
ATOM 550 C C . ARG A 1 73 ? 5.819 2.468 -8.011 1.00 96.25 73 ARG A C 1
ATOM 552 O O . ARG A 1 73 ? 5.316 3.311 -7.273 1.00 96.25 73 ARG A O 1
ATOM 559 N N . HIS A 1 74 ? 6.840 1.686 -7.647 1.00 95.94 74 HIS A N 1
ATOM 560 C CA . HIS A 1 74 ? 7.461 1.720 -6.322 1.00 95.94 74 HIS A CA 1
ATOM 561 C C . HIS A 1 74 ? 8.064 3.093 -5.982 1.00 95.94 74 HIS A C 1
ATOM 563 O O . HIS A 1 74 ? 8.072 3.500 -4.824 1.00 95.94 74 HIS A O 1
ATOM 569 N N . ALA A 1 75 ? 8.514 3.839 -6.995 1.00 93.75 75 ALA A N 1
ATOM 570 C CA . ALA A 1 75 ? 9.096 5.170 -6.825 1.00 93.75 75 ALA A CA 1
ATOM 571 C C . ALA A 1 75 ? 8.056 6.307 -6.732 1.00 93.75 75 ALA A C 1
ATOM 573 O O . ALA A 1 75 ? 8.435 7.453 -6.504 1.00 93.75 75 ALA A O 1
ATOM 574 N N . GLY A 1 76 ? 6.761 6.026 -6.922 1.00 94.88 76 GLY A N 1
ATOM 575 C CA . GLY A 1 76 ? 5.705 7.040 -6.995 1.00 94.88 76 GLY A CA 1
ATOM 576 C C . GLY A 1 76 ? 4.639 6.923 -5.903 1.00 94.88 76 GLY A C 1
ATOM 577 O O . GLY A 1 76 ? 4.646 6.009 -5.078 1.00 94.88 76 GLY A O 1
ATOM 578 N N . LEU A 1 77 ? 3.663 7.838 -5.944 1.00 97.75 77 LEU A N 1
ATOM 579 C CA . LEU A 1 77 ? 2.503 7.843 -5.040 1.00 97.75 77 LEU A CA 1
ATOM 580 C C . LEU A 1 77 ? 1.673 6.554 -5.114 1.00 97.75 77 LEU A C 1
ATOM 582 O O . LEU A 1 77 ? 1.088 6.152 -4.114 1.00 97.75 77 LEU A O 1
ATOM 586 N N . PHE A 1 78 ? 1.683 5.862 -6.257 1.00 98.56 78 PHE A N 1
ATOM 587 C CA . PHE A 1 78 ? 1.016 4.570 -6.426 1.00 98.56 78 PHE A CA 1
ATOM 588 C C . PHE A 1 78 ? 1.393 3.581 -5.313 1.00 98.56 78 PHE A C 1
ATOM 590 O O . PHE A 1 78 ? 0.522 2.955 -4.711 1.00 98.56 78 PHE A O 1
ATOM 597 N N . ALA A 1 79 ? 2.685 3.464 -4.996 1.00 98.25 79 ALA A N 1
ATOM 598 C CA . ALA A 1 79 ? 3.144 2.553 -3.956 1.00 98.25 79 ALA A CA 1
ATOM 599 C C . ALA A 1 79 ? 2.777 3.023 -2.545 1.00 98.25 79 ALA A C 1
ATOM 601 O O . ALA A 1 79 ? 2.504 2.191 -1.681 1.00 98.25 79 ALA A O 1
ATOM 602 N N . ALA A 1 80 ? 2.701 4.335 -2.319 1.00 98.50 80 ALA A N 1
ATOM 603 C CA . ALA A 1 80 ? 2.220 4.899 -1.063 1.00 98.50 80 ALA A CA 1
ATOM 604 C C . ALA A 1 80 ? 0.725 4.586 -0.844 1.00 98.50 80 ALA A C 1
ATOM 606 O O . ALA A 1 80 ? 0.355 4.061 0.208 1.00 98.50 80 ALA A O 1
ATOM 607 N N . ALA A 1 81 ? -0.116 4.807 -1.861 1.00 98.81 81 ALA A N 1
ATOM 608 C CA . ALA A 1 81 ? -1.537 4.461 -1.829 1.00 98.81 81 ALA A CA 1
ATOM 609 C C . ALA A 1 81 ? -1.766 2.958 -1.645 1.00 98.81 81 ALA A C 1
ATOM 611 O O . ALA A 1 81 ? -2.534 2.562 -0.769 1.00 98.81 81 ALA A O 1
ATOM 612 N N . TRP A 1 82 ? -1.057 2.115 -2.407 1.00 98.75 82 TRP A N 1
ATOM 613 C CA . TRP A 1 82 ? -1.148 0.661 -2.265 1.00 98.75 82 TRP A CA 1
ATOM 614 C C . TRP A 1 82 ? -0.736 0.200 -0.861 1.00 98.75 82 TRP A C 1
ATOM 616 O O . TRP A 1 82 ? -1.386 -0.668 -0.293 1.00 98.75 82 TRP A O 1
ATOM 626 N N . THR A 1 83 ? 0.285 0.816 -0.258 1.00 98.75 83 THR A N 1
ATOM 627 C CA . THR A 1 83 ? 0.768 0.497 1.101 1.00 98.75 83 THR A CA 1
ATOM 628 C C . THR A 1 83 ? -0.286 0.788 2.172 1.00 98.75 83 THR A C 1
ATOM 630 O O . THR A 1 83 ? -0.582 -0.081 2.995 1.00 98.75 83 THR A O 1
ATOM 633 N N . ILE A 1 84 ? -0.901 1.976 2.146 1.00 98.75 84 ILE A N 1
ATOM 634 C CA . ILE A 1 84 ? -1.996 2.316 3.069 1.00 98.75 84 ILE A CA 1
ATOM 635 C C . ILE A 1 84 ? -3.226 1.443 2.797 1.00 98.75 84 ILE A C 1
ATOM 637 O O . ILE A 1 84 ? -3.825 0.923 3.737 1.00 98.75 84 ILE A O 1
ATOM 641 N N . GLY A 1 85 ? -3.577 1.226 1.527 1.00 98.56 85 GLY A N 1
ATOM 642 C CA . GLY A 1 85 ? -4.690 0.363 1.131 1.00 98.56 85 GLY A CA 1
ATOM 643 C C . GLY A 1 85 ? -4.508 -1.088 1.587 1.00 98.56 85 GLY A C 1
ATOM 644 O O . GLY A 1 85 ? -5.449 -1.706 2.085 1.00 98.56 85 GLY A O 1
ATOM 645 N N . TYR A 1 86 ? -3.285 -1.615 1.507 1.00 98.75 86 TYR A N 1
ATOM 646 C CA . TYR A 1 86 ? -2.934 -2.936 2.020 1.00 98.75 86 TYR A CA 1
ATOM 647 C C . TYR A 1 86 ? -3.205 -3.024 3.515 1.00 98.75 86 TYR A C 1
ATOM 649 O O . TYR A 1 86 ? -3.931 -3.910 3.966 1.00 98.75 86 TYR A O 1
ATOM 657 N N . ALA A 1 87 ? -2.657 -2.075 4.279 1.00 98.38 87 ALA A N 1
ATOM 658 C CA . ALA A 1 87 ? -2.833 -2.014 5.721 1.00 98.38 87 ALA A CA 1
ATOM 659 C C . ALA A 1 87 ? -4.313 -1.870 6.109 1.00 98.38 87 ALA A C 1
ATOM 661 O O . ALA A 1 87 ? -4.778 -2.599 6.983 1.00 98.38 87 ALA A O 1
ATOM 662 N N . ALA A 1 88 ? -5.074 -1.019 5.413 1.00 98.25 88 ALA A N 1
ATOM 663 C CA . ALA A 1 88 ? -6.516 -0.859 5.604 1.00 98.25 88 ALA A CA 1
ATOM 664 C C . ALA A 1 88 ? -7.276 -2.189 5.472 1.00 98.25 88 ALA A C 1
ATOM 666 O O . ALA A 1 88 ? -8.107 -2.520 6.317 1.00 98.25 88 ALA A O 1
ATOM 667 N N . ARG A 1 89 ? -6.957 -2.987 4.445 1.00 98.12 89 ARG A N 1
ATOM 668 C CA . ARG A 1 89 ? -7.637 -4.261 4.171 1.00 98.12 89 ARG A CA 1
ATOM 669 C C . ARG A 1 89 ? -7.279 -5.377 5.150 1.00 98.12 89 ARG A C 1
ATOM 671 O O . ARG A 1 89 ? -8.110 -6.251 5.387 1.00 98.12 89 ARG A O 1
ATOM 678 N N . VAL A 1 90 ? -6.070 -5.369 5.716 1.00 97.69 90 VAL A N 1
ATOM 679 C CA . VAL A 1 90 ? -5.612 -6.428 6.638 1.00 97.69 90 VAL A CA 1
ATOM 680 C C . VAL A 1 90 ? -5.728 -6.060 8.115 1.00 97.69 90 VAL A C 1
ATOM 682 O O . VAL A 1 90 ? -5.697 -6.957 8.955 1.00 97.69 90 VAL A O 1
ATOM 685 N N . ALA A 1 91 ? -5.897 -4.780 8.461 1.00 96.25 91 ALA A N 1
ATOM 686 C CA . ALA A 1 91 ? -6.017 -4.332 9.849 1.00 96.25 91 ALA A CA 1
ATOM 687 C C . ALA A 1 91 ? -7.122 -5.058 10.648 1.00 96.25 91 ALA A C 1
ATOM 689 O O . ALA A 1 91 ? -6.843 -5.458 11.783 1.00 96.25 91 ALA A O 1
ATOM 690 N N . PRO A 1 92 ? -8.326 -5.331 10.094 1.00 95.06 92 PRO A N 1
ATOM 691 C CA . PRO A 1 92 ? -9.360 -6.084 10.812 1.00 95.06 92 PRO A CA 1
ATOM 692 C C . PRO A 1 92 ? -8.949 -7.512 11.206 1.00 95.06 92 PRO A C 1
ATOM 694 O O . PRO A 1 92 ? -9.544 -8.090 12.110 1.00 95.06 92 PRO A O 1
ATOM 697 N N . ALA A 1 93 ? -7.927 -8.091 10.564 1.00 95.38 93 ALA A N 1
ATOM 698 C CA . ALA A 1 93 ? -7.456 -9.444 10.859 1.00 95.38 93 ALA A CA 1
ATOM 699 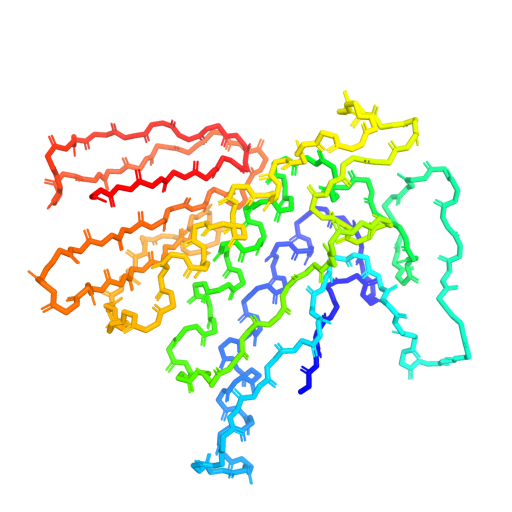C C . ALA A 1 93 ? -6.644 -9.556 12.164 1.00 95.38 93 ALA A C 1
ATOM 701 O O . ALA A 1 93 ? -6.265 -10.673 12.548 1.00 95.38 93 ALA A O 1
ATOM 702 N N . GLY A 1 94 ? -6.345 -8.426 12.820 1.00 94.06 94 GLY A N 1
ATOM 703 C CA . GLY A 1 94 ? -5.576 -8.382 14.065 1.00 94.06 94 GLY A CA 1
ATOM 704 C C . GLY A 1 94 ? -4.191 -8.998 13.888 1.00 94.06 94 GLY A C 1
ATOM 705 O O . GLY A 1 94 ? -3.864 -9.995 14.536 1.00 94.06 94 GLY A O 1
ATOM 706 N N . LEU A 1 95 ? -3.421 -8.477 12.929 1.00 95.75 95 LEU A N 1
ATOM 707 C CA . LEU A 1 95 ? -2.062 -8.950 12.679 1.00 95.75 95 LEU A CA 1
ATOM 708 C C . LEU A 1 95 ? -1.158 -8.624 13.869 1.00 95.75 95 LEU A C 1
ATOM 710 O O . LEU A 1 95 ? -1.226 -7.538 14.432 1.00 95.75 95 LEU A O 1
ATOM 714 N N . GLU A 1 96 ? -0.263 -9.550 14.195 1.00 96.38 96 GLU A N 1
ATOM 715 C CA . GLU A 1 96 ? 0.850 -9.283 15.108 1.00 96.38 96 GLU A CA 1
ATOM 716 C C . GLU A 1 96 ? 1.916 -8.422 14.418 1.00 96.38 96 GLU A C 1
ATOM 718 O O . GLU A 1 96 ? 2.568 -7.590 15.041 1.00 96.38 96 GLU A O 1
ATOM 723 N N . MET A 1 97 ? 2.105 -8.632 13.114 1.00 97.25 97 MET A N 1
ATOM 724 C CA . MET A 1 97 ? 3.111 -7.928 12.334 1.00 97.25 97 MET A CA 1
ATOM 725 C C . MET A 1 97 ? 2.674 -7.802 10.880 1.00 97.25 97 MET A C 1
ATOM 727 O O . MET A 1 97 ? 2.266 -8.783 10.249 1.00 97.25 97 MET A O 1
ATOM 731 N N . LEU A 1 98 ? 2.828 -6.593 10.350 1.00 97.94 98 LEU A N 1
ATOM 732 C CA . LEU A 1 98 ? 2.748 -6.293 8.932 1.00 97.94 98 LEU A CA 1
ATOM 733 C C . LEU A 1 98 ? 4.093 -5.716 8.493 1.00 97.94 98 LEU A C 1
ATOM 735 O O . LEU A 1 98 ? 4.487 -4.645 8.945 1.00 97.94 98 LEU A O 1
ATOM 739 N N . THR A 1 99 ? 4.794 -6.422 7.613 1.00 97.31 99 THR A N 1
ATOM 740 C CA . THR A 1 99 ? 6.036 -5.941 7.009 1.00 97.31 99 THR A CA 1
ATOM 741 C C . THR A 1 99 ? 5.781 -5.611 5.545 1.00 97.31 99 THR A C 1
ATOM 743 O O . THR A 1 99 ? 5.411 -6.477 4.749 1.00 97.31 99 THR A O 1
ATOM 746 N N . LEU A 1 100 ? 5.993 -4.349 5.187 1.00 96.88 100 LEU A N 1
ATOM 747 C CA . LEU A 1 100 ? 5.894 -3.838 3.824 1.00 96.88 100 LEU A CA 1
ATOM 748 C C . LEU A 1 100 ? 7.245 -3.246 3.433 1.00 96.88 100 LEU A C 1
ATOM 750 O O . LEU A 1 100 ? 7.937 -2.682 4.280 1.00 96.88 100 LEU A O 1
ATOM 754 N N . SER A 1 101 ? 7.596 -3.337 2.149 1.00 96.00 101 SER A N 1
ATOM 755 C CA . SER A 1 101 ? 8.849 -2.771 1.626 1.00 96.00 101 SER A CA 1
ATOM 756 C C . SER A 1 101 ? 10.132 -3.385 2.230 1.00 96.00 101 SER A C 1
ATOM 758 O O . SER A 1 101 ? 10.109 -4.352 2.994 1.00 96.00 101 SER A O 1
ATOM 760 N N . SER A 1 102 ? 11.280 -2.840 1.829 1.00 96.44 102 SER A N 1
ATOM 761 C CA . SER A 1 102 ? 12.583 -2.957 2.489 1.00 96.44 102 SER A CA 1
ATOM 762 C C . SER A 1 102 ? 13.089 -1.557 2.854 1.00 96.44 102 SER A C 1
ATOM 764 O O . SER A 1 102 ? 12.461 -0.552 2.526 1.00 96.44 102 SER A O 1
ATOM 766 N N . PHE A 1 103 ? 14.242 -1.468 3.518 1.00 95.19 103 PHE A N 1
ATOM 767 C CA . PHE A 1 103 ? 14.868 -0.176 3.803 1.00 95.19 103 PHE A CA 1
ATOM 768 C C . PHE A 1 103 ? 15.420 0.487 2.525 1.00 95.19 103 PHE A C 1
ATOM 770 O O . PHE A 1 103 ? 15.031 1.598 2.175 1.00 95.19 103 PHE A O 1
ATOM 777 N N . SER A 1 104 ? 16.244 -0.239 1.766 1.00 94.38 104 SER A N 1
ATOM 778 C CA . SER A 1 104 ? 16.877 0.218 0.521 1.00 94.38 104 SER A CA 1
ATOM 779 C C . SER A 1 104 ? 16.692 -0.789 -0.624 1.00 94.38 104 SER A C 1
ATOM 781 O O . SER A 1 104 ? 16.095 -1.858 -0.446 1.00 94.38 104 SER A O 1
ATOM 783 N N . GLY A 1 105 ? 17.190 -0.441 -1.813 1.00 93.06 105 GLY A N 1
ATOM 784 C CA . GLY A 1 105 ? 17.133 -1.281 -3.010 1.00 93.06 105 GLY A CA 1
ATOM 785 C C . GLY A 1 105 ? 15.782 -1.228 -3.741 1.00 93.06 105 GLY A C 1
ATOM 786 O O . GLY A 1 105 ? 14.965 -0.343 -3.481 1.00 93.06 105 GLY A O 1
ATOM 787 N N . PRO A 1 106 ? 15.508 -2.185 -4.648 1.00 92.25 106 PRO A N 1
ATOM 788 C CA . PRO A 1 106 ? 14.310 -2.188 -5.498 1.00 92.25 106 PRO A CA 1
ATOM 789 C C . PRO A 1 106 ? 12.971 -2.144 -4.756 1.00 92.25 106 PRO A C 1
ATOM 791 O O . PRO A 1 106 ? 11.984 -1.662 -5.300 1.00 92.25 106 PRO A O 1
ATOM 794 N N . PHE A 1 107 ? 12.947 -2.633 -3.515 1.00 95.25 107 PHE A N 1
ATOM 795 C CA . PHE A 1 107 ? 11.770 -2.628 -2.646 1.00 95.25 107 PHE A CA 1
ATOM 796 C C . PHE A 1 107 ? 11.869 -1.566 -1.543 1.00 95.25 107 PHE A C 1
ATOM 798 O O . PHE A 1 107 ? 11.021 -1.519 -0.657 1.00 95.25 107 PHE A O 1
ATOM 805 N N . GLY A 1 108 ? 12.918 -0.744 -1.564 1.00 96.38 108 GLY A N 1
ATOM 806 C CA . GLY A 1 108 ? 13.290 0.196 -0.515 1.00 96.38 108 GLY A CA 1
ATOM 807 C C . GLY A 1 108 ? 12.296 1.333 -0.318 1.00 96.38 108 GLY A C 1
ATOM 808 O O . GLY A 1 108 ? 11.603 1.726 -1.258 1.00 96.38 108 GLY A O 1
ATOM 809 N N . VAL A 1 109 ? 12.269 1.903 0.882 1.00 97.94 109 VAL A N 1
ATOM 810 C CA . VAL A 1 109 ? 11.632 3.204 1.135 1.00 97.94 109 VAL A CA 1
ATOM 811 C C . VAL A 1 109 ? 12.529 4.375 0.723 1.00 97.94 109 VAL A C 1
ATOM 813 O O . VAL A 1 109 ? 12.030 5.482 0.555 1.00 97.94 109 VAL A O 1
ATOM 816 N N . LEU A 1 110 ? 13.828 4.133 0.520 1.00 97.50 110 LEU A N 1
ATOM 817 C CA . LEU A 1 110 ? 14.793 5.122 0.035 1.00 97.50 110 LEU A CA 1
ATOM 818 C C . LEU A 1 110 ? 15.070 4.972 -1.467 1.00 97.50 110 LEU A C 1
ATOM 820 O O . LEU A 1 110 ? 15.060 3.864 -2.017 1.00 97.50 110 LEU A O 1
ATOM 824 N N . GLY A 1 111 ? 15.328 6.105 -2.115 1.00 94.94 111 GLY A N 1
ATOM 825 C CA . GLY A 1 111 ? 15.685 6.226 -3.519 1.00 94.94 111 GLY A CA 1
ATOM 826 C C . GLY A 1 111 ? 16.967 5.474 -3.851 1.00 94.94 111 GLY A C 1
ATOM 827 O O . GLY A 1 111 ? 17.917 5.456 -3.069 1.00 94.94 111 GLY A O 1
ATOM 828 N N . ALA A 1 112 ? 16.981 4.836 -5.018 1.00 89.38 112 ALA A N 1
ATOM 829 C CA . ALA A 1 112 ? 18.187 4.244 -5.593 1.00 89.38 112 ALA A CA 1
ATOM 830 C C . ALA A 1 112 ? 18.706 5.117 -6.744 1.00 89.38 112 ALA A C 1
ATOM 832 O O . ALA A 1 112 ? 17.962 5.928 -7.293 1.00 89.38 112 ALA A O 1
ATOM 833 N N . SER A 1 113 ? 19.959 4.911 -7.149 1.00 87.25 113 SER A N 1
ATOM 834 C CA . SER A 1 113 ? 20.534 5.612 -8.300 1.00 87.25 113 SER A CA 1
ATOM 835 C C . SER A 1 113 ? 19.653 5.490 -9.559 1.00 87.25 113 SER A C 1
ATOM 837 O O . SER A 1 113 ? 19.088 4.429 -9.855 1.00 87.25 113 SER A O 1
ATOM 839 N N . GLY A 1 114 ? 19.510 6.594 -10.299 1.00 82.38 114 GLY A N 1
ATOM 840 C CA . GLY A 1 114 ? 18.696 6.662 -11.518 1.00 82.38 114 GLY A CA 1
ATOM 841 C C . GLY A 1 114 ? 17.179 6.671 -11.284 1.00 82.38 114 GLY A C 1
ATOM 842 O O . GLY A 1 114 ? 16.418 6.244 -12.154 1.00 82.38 114 GLY A O 1
ATOM 843 N N . GLU A 1 115 ? 16.706 7.084 -10.109 1.00 84.38 115 GLU A N 1
ATOM 844 C CA . GLU A 1 115 ? 15.285 7.329 -9.821 1.00 84.38 115 GLU A CA 1
ATOM 845 C C . GLU A 1 115 ? 14.926 8.820 -9.882 1.00 84.38 115 GLU A C 1
ATOM 847 O O . GLU A 1 115 ? 15.818 9.664 -9.865 1.00 84.38 115 GLU A O 1
ATOM 852 N N . PRO A 1 116 ? 13.624 9.168 -9.972 1.00 81.31 116 PRO A N 1
ATOM 853 C CA . PRO A 1 116 ? 13.190 10.564 -9.899 1.00 81.31 116 PRO A CA 1
ATOM 854 C C . PRO A 1 116 ? 13.533 11.244 -8.567 1.00 81.31 116 PRO A C 1
ATOM 856 O O . PRO A 1 116 ? 13.736 12.454 -8.532 1.00 81.31 116 PRO A O 1
ATOM 859 N N . VAL A 1 117 ? 13.573 10.476 -7.475 1.00 86.38 117 VAL A N 1
ATOM 860 C CA . VAL A 1 117 ? 14.076 10.938 -6.176 1.00 86.38 117 VAL A CA 1
ATOM 861 C C . VAL A 1 117 ? 15.584 10.708 -6.093 1.00 86.38 117 VAL A C 1
ATOM 863 O O . VAL A 1 117 ? 16.099 9.767 -6.699 1.00 86.38 117 VAL A O 1
ATOM 866 N N . GLY A 1 118 ? 16.284 11.555 -5.334 1.00 89.00 118 GLY A N 1
ATOM 867 C CA . GLY A 1 118 ? 17.720 11.407 -5.103 1.00 89.00 118 GLY A CA 1
ATOM 868 C C . GLY A 1 118 ? 18.076 10.058 -4.470 1.00 89.00 118 GLY A C 1
ATOM 869 O O . GLY A 1 118 ? 17.274 9.441 -3.767 1.00 89.00 118 GLY A O 1
ATOM 870 N N . GLU A 1 119 ? 19.294 9.584 -4.716 1.00 93.81 119 GLU A N 1
ATOM 871 C CA . GLU A 1 119 ? 19.799 8.386 -4.047 1.00 93.81 119 GLU A CA 1
ATOM 872 C C . GLU A 1 119 ? 19.878 8.620 -2.532 1.00 93.81 119 GLU A C 1
ATOM 874 O O . GLU A 1 119 ? 20.403 9.635 -2.083 1.00 93.81 119 GLU A O 1
ATOM 879 N N . GLY A 1 120 ? 19.320 7.697 -1.744 1.00 94.62 120 GLY A N 1
ATOM 880 C CA . GLY A 1 120 ? 19.214 7.838 -0.289 1.00 94.62 120 GLY A CA 1
ATOM 881 C C . GLY A 1 120 ? 18.067 8.735 0.193 1.00 94.62 120 GLY A C 1
ATOM 882 O O . GLY A 1 120 ? 17.721 8.670 1.371 1.00 94.62 120 GLY A O 1
ATOM 883 N N . GLU A 1 121 ? 17.423 9.497 -0.695 1.00 96.25 121 GLU A N 1
ATOM 884 C CA . GLU A 1 121 ? 16.279 10.341 -0.340 1.00 96.25 121 GLU A CA 1
ATOM 885 C C . GLU A 1 121 ? 14.988 9.517 -0.183 1.00 96.25 121 GLU A C 1
ATOM 887 O O . GLU A 1 121 ? 14.814 8.492 -0.852 1.00 96.25 121 GLU A O 1
ATOM 892 N N . PRO A 1 122 ? 14.036 9.932 0.669 1.00 97.19 122 PRO A N 1
ATOM 893 C CA . PRO A 1 122 ? 12.774 9.219 0.842 1.00 97.19 122 PRO A CA 1
ATOM 894 C C . PRO A 1 122 ? 11.943 9.138 -0.451 1.00 97.19 122 PRO A C 1
ATOM 896 O O . PRO A 1 122 ? 11.592 10.151 -1.057 1.00 97.19 122 PRO A O 1
ATOM 899 N N . ARG A 1 123 ? 11.532 7.925 -0.841 1.00 97.12 123 ARG A N 1
ATOM 900 C CA . ARG A 1 123 ? 10.457 7.717 -1.828 1.00 97.12 123 ARG A CA 1
ATOM 901 C C . ARG A 1 123 ? 9.104 8.085 -1.203 1.00 97.12 123 ARG A C 1
ATOM 903 O O . ARG A 1 123 ? 8.961 7.996 0.016 1.00 97.12 123 ARG A O 1
ATOM 910 N N . PRO A 1 124 ? 8.051 8.366 -1.993 1.00 96.81 124 PRO A N 1
ATOM 911 C CA . PRO A 1 124 ? 6.716 8.646 -1.449 1.00 96.81 124 PRO A CA 1
ATOM 912 C C . PRO A 1 124 ? 6.172 7.565 -0.495 1.00 96.81 124 PRO A C 1
ATOM 914 O O . PRO A 1 124 ? 5.489 7.879 0.478 1.00 96.81 124 PRO A O 1
ATOM 917 N N . ILE A 1 125 ? 6.516 6.290 -0.723 1.00 97.69 125 ILE A N 1
ATOM 918 C CA . ILE A 1 125 ? 6.151 5.172 0.164 1.00 97.69 125 ILE A CA 1
ATOM 919 C C . ILE A 1 125 ? 6.729 5.308 1.586 1.00 97.69 125 ILE A C 1
ATOM 921 O O . ILE A 1 125 ? 6.157 4.754 2.521 1.00 97.69 125 ILE A O 1
ATOM 925 N N . PHE A 1 126 ? 7.812 6.071 1.782 1.00 98.25 126 PHE A N 1
ATOM 926 C CA . PHE A 1 126 ? 8.391 6.323 3.103 1.00 98.25 126 PHE A CA 1
ATOM 927 C C . PHE A 1 126 ? 7.357 6.920 4.059 1.00 98.25 126 PHE A C 1
ATOM 929 O O . PHE A 1 126 ? 7.200 6.413 5.165 1.00 98.25 126 PHE A O 1
ATOM 936 N N . GLN A 1 127 ? 6.593 7.928 3.620 1.00 97.88 127 GLN A N 1
ATOM 937 C CA . GLN A 1 127 ? 5.560 8.553 4.455 1.00 97.88 127 GLN A CA 1
ATOM 938 C C . GLN A 1 127 ? 4.439 7.571 4.814 1.00 97.88 127 GLN A C 1
ATOM 940 O O . GLN A 1 127 ? 3.944 7.588 5.939 1.00 97.88 127 GLN A O 1
ATOM 945 N N . ALA A 1 128 ? 4.070 6.681 3.887 1.00 98.38 128 ALA A N 1
ATOM 946 C CA . ALA A 1 128 ? 3.093 5.634 4.162 1.00 98.38 128 ALA A CA 1
ATOM 947 C C . ALA A 1 128 ? 3.611 4.663 5.234 1.00 98.38 128 ALA A C 1
ATOM 949 O O . ALA A 1 128 ? 2.922 4.414 6.218 1.00 98.38 128 ALA A O 1
ATOM 950 N N . VAL A 1 129 ? 4.835 4.146 5.080 1.00 98.44 129 VAL A N 1
ATOM 951 C CA . VAL A 1 129 ? 5.439 3.210 6.044 1.00 98.44 129 VAL A CA 1
ATOM 952 C C . VAL A 1 129 ? 5.659 3.877 7.403 1.00 98.44 129 VAL A C 1
ATOM 954 O O . VAL A 1 129 ? 5.317 3.282 8.421 1.00 98.44 129 VAL A O 1
ATOM 957 N N . GLN A 1 130 ? 6.148 5.119 7.433 1.00 98.06 130 GLN A N 1
ATOM 958 C CA . GLN A 1 130 ? 6.288 5.907 8.658 1.00 98.06 130 GLN A CA 1
ATOM 959 C C . GLN A 1 130 ? 4.941 6.054 9.377 1.00 98.06 130 GLN A C 1
ATOM 961 O O . GLN A 1 130 ? 4.844 5.751 10.564 1.00 98.06 130 GLN A O 1
ATOM 966 N N . GLY A 1 131 ? 3.886 6.430 8.650 1.00 97.44 131 GLY A N 1
ATOM 967 C CA . GLY A 1 131 ? 2.538 6.548 9.200 1.00 97.44 131 GLY A CA 1
ATOM 968 C C . GLY A 1 131 ? 1.980 5.236 9.754 1.00 97.44 131 GLY A C 1
ATOM 969 O O . GLY A 1 131 ? 1.289 5.240 10.770 1.00 97.44 131 GLY A O 1
ATOM 970 N N . LEU A 1 132 ? 2.296 4.099 9.126 1.00 97.69 132 LEU A N 1
ATOM 971 C CA . LEU A 1 132 ? 1.922 2.781 9.648 1.00 97.69 132 LEU A CA 1
ATOM 972 C C . LEU A 1 132 ? 2.706 2.411 10.911 1.00 97.69 132 LEU A C 1
ATOM 974 O O . LEU A 1 132 ? 2.127 1.827 11.826 1.00 97.69 132 LEU A O 1
ATOM 978 N N . CYS A 1 133 ? 3.990 2.770 10.990 1.00 97.00 133 CYS A N 1
ATOM 979 C CA . CYS A 1 133 ? 4.787 2.598 12.203 1.00 97.00 133 CYS A CA 1
ATOM 980 C C . CYS A 1 133 ? 4.231 3.428 13.369 1.00 97.00 133 CYS A C 1
ATOM 982 O O . CYS A 1 133 ? 4.163 2.927 14.486 1.00 97.00 133 CYS A O 1
ATOM 984 N N . GLU A 1 134 ? 3.775 4.658 13.118 1.00 95.81 134 GLU A N 1
ATOM 985 C CA . GLU A 1 134 ? 3.128 5.504 14.133 1.00 95.81 134 GLU A CA 1
ATOM 986 C C . GLU A 1 134 ? 1.808 4.912 14.652 1.00 95.81 134 GLU A C 1
ATOM 988 O O . GLU A 1 134 ? 1.458 5.109 15.812 1.00 95.81 134 GLU A O 1
ATOM 993 N N . LEU A 1 135 ? 1.081 4.167 13.812 1.00 96.25 135 LEU A N 1
ATOM 994 C CA . LEU A 1 135 ? -0.139 3.456 14.205 1.00 96.25 135 LEU A CA 1
ATOM 995 C C . LEU A 1 135 ? 0.130 2.136 14.944 1.00 96.25 135 LEU A C 1
ATOM 997 O O . LEU A 1 135 ? -0.815 1.507 15.430 1.00 96.25 135 LEU A O 1
ATOM 1001 N N . ALA A 1 136 ? 1.380 1.676 15.031 1.00 94.75 136 ALA A N 1
ATOM 1002 C CA . ALA A 1 136 ? 1.697 0.444 15.739 1.00 94.75 136 ALA A CA 1
ATOM 1003 C C . ALA A 1 136 ? 1.294 0.555 17.221 1.00 94.75 136 ALA A C 1
ATOM 1005 O O . ALA A 1 136 ? 1.606 1.524 17.910 1.00 94.75 136 ALA A O 1
ATOM 1006 N N . GLY A 1 137 ? 0.562 -0.445 17.717 1.00 93.75 137 GLY A N 1
ATOM 1007 C CA . GLY A 1 137 ? 0.031 -0.456 19.084 1.00 93.75 137 GLY A CA 1
ATOM 1008 C C . GLY A 1 137 ? -1.256 0.353 19.288 1.00 93.75 137 GLY A C 1
ATOM 1009 O O . GLY A 1 137 ? -1.844 0.283 20.367 1.00 93.75 137 GLY A O 1
ATOM 1010 N N . PHE A 1 138 ? -1.745 1.079 18.277 1.00 96.69 138 PHE A N 1
ATOM 1011 C CA . PHE A 1 138 ? -3.044 1.743 18.366 1.00 96.69 138 PHE A CA 1
ATOM 1012 C C . PHE A 1 138 ? -4.163 0.703 18.280 1.00 96.69 138 PHE A C 1
ATOM 1014 O O . PHE A 1 138 ? -4.072 -0.296 17.562 1.00 96.69 138 PHE A O 1
ATOM 1021 N N . ARG A 1 139 ? -5.273 0.957 18.976 1.00 96.31 139 ARG A N 1
ATOM 1022 C CA . ARG A 1 139 ? -6.484 0.150 18.823 1.00 96.31 139 ARG A CA 1
ATOM 1023 C C . ARG A 1 139 ? -7.093 0.442 17.457 1.00 96.31 139 ARG A C 1
ATOM 1025 O O . ARG A 1 139 ? -7.418 1.592 17.172 1.00 96.31 139 ARG A O 1
ATOM 1032 N N . GLN A 1 140 ? -7.293 -0.588 16.640 1.00 94.88 140 GLN A N 1
ATOM 1033 C CA . GLN A 1 140 ? -7.978 -0.442 15.357 1.00 94.88 140 GLN A CA 1
ATOM 1034 C C . GLN A 1 140 ? -9.380 0.151 15.567 1.00 94.88 140 GLN A C 1
ATOM 1036 O O . GLN A 1 140 ? -10.114 -0.249 16.476 1.00 94.88 140 GLN A O 1
ATOM 1041 N N . VAL A 1 141 ? -9.723 1.135 14.737 1.00 94.75 141 VAL A N 1
ATOM 1042 C CA . VAL A 1 141 ? -11.052 1.742 14.685 1.00 94.75 141 VAL A CA 1
ATOM 1043 C C . VAL A 1 141 ? -11.685 1.352 13.360 1.00 94.75 141 VAL A C 1
ATOM 1045 O O . VAL A 1 141 ? -11.085 1.530 12.300 1.00 94.75 141 VAL A O 1
ATOM 1048 N N . ALA A 1 142 ? -12.906 0.822 13.413 1.00 92.75 142 ALA A N 1
ATOM 1049 C CA . ALA A 1 142 ? -13.670 0.542 12.210 1.00 92.75 142 ALA A CA 1
ATOM 1050 C C . ALA A 1 142 ? -13.912 1.848 11.439 1.00 92.75 142 ALA A C 1
ATOM 1052 O O . ALA A 1 142 ? -14.541 2.773 11.948 1.00 92.75 142 ALA A O 1
ATOM 1053 N N . ALA A 1 143 ? -13.410 1.903 10.210 1.00 89.94 143 ALA A N 1
ATOM 1054 C CA . ALA A 1 143 ? -13.601 3.001 9.280 1.00 89.94 143 ALA A CA 1
ATOM 1055 C C . ALA A 1 143 ? -13.932 2.410 7.907 1.00 89.94 143 ALA A C 1
ATOM 1057 O O . ALA A 1 143 ? -13.422 1.348 7.548 1.00 89.94 143 ALA A O 1
ATOM 1058 N N . ARG A 1 144 ? -14.827 3.069 7.173 1.00 91.25 144 ARG A N 1
ATOM 1059 C CA . ARG A 1 144 ? -15.269 2.659 5.837 1.00 91.25 144 ARG A CA 1
ATOM 1060 C C . ARG A 1 144 ? -15.411 3.885 4.954 1.00 91.25 144 ARG A C 1
ATOM 1062 O O . ARG A 1 144 ? -15.690 4.975 5.450 1.00 91.25 144 ARG A O 1
ATOM 1069 N N . THR A 1 145 ? -15.246 3.689 3.659 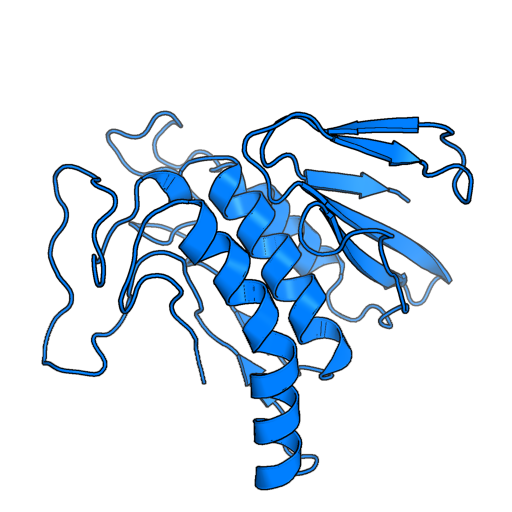1.00 95.19 145 THR A N 1
ATOM 1070 C CA . THR A 1 145 ? -15.580 4.675 2.630 1.00 95.19 145 THR A CA 1
ATOM 1071 C C . THR A 1 145 ? -16.838 4.219 1.894 1.00 95.19 145 THR A C 1
ATOM 1073 O O . THR A 1 145 ? -17.209 3.047 1.946 1.00 95.19 145 THR A O 1
ATOM 1076 N N . SER A 1 146 ? -17.529 5.146 1.229 1.00 95.75 146 SER A N 1
ATOM 1077 C CA . SER A 1 146 ? -18.702 4.813 0.410 1.00 95.75 146 SER A CA 1
ATOM 1078 C C . SER A 1 146 ? -18.345 3.997 -0.836 1.00 95.75 146 SER A C 1
ATOM 1080 O O . SER A 1 146 ? -19.197 3.285 -1.358 1.00 95.75 146 SER A O 1
ATOM 1082 N N . ASP A 1 147 ? -17.096 4.092 -1.296 1.00 97.06 147 ASP A N 1
ATOM 1083 C CA . ASP A 1 147 ? -16.560 3.348 -2.429 1.00 97.06 147 ASP A CA 1
ATOM 1084 C C . ASP A 1 147 ? -15.114 2.913 -2.135 1.00 97.06 147 ASP A C 1
ATOM 1086 O O . ASP A 1 147 ? -14.149 3.657 -2.344 1.00 97.06 147 ASP A O 1
ATOM 1090 N N . GLU A 1 148 ? -14.974 1.681 -1.641 1.00 96.56 148 GLU A N 1
ATOM 1091 C CA . GLU A 1 148 ? -13.685 1.070 -1.293 1.00 96.56 148 GLU A CA 1
ATOM 1092 C C . GLU A 1 148 ? -12.845 0.659 -2.517 1.00 96.56 148 GLU A C 1
ATOM 1094 O O . GLU A 1 148 ? -11.705 0.217 -2.351 1.00 96.56 148 GLU A O 1
ATOM 1099 N N . THR A 1 149 ? -13.385 0.795 -3.735 1.00 96.25 149 THR A N 1
ATOM 1100 C CA . THR A 1 149 ? -12.631 0.608 -4.988 1.00 96.25 149 THR A CA 1
ATOM 1101 C C . THR A 1 149 ? -11.897 1.887 -5.391 1.00 96.25 149 THR A C 1
ATOM 1103 O O . THR A 1 149 ? -10.891 1.838 -6.096 1.00 96.25 149 THR A O 1
ATOM 1106 N N . ARG A 1 150 ? -12.361 3.045 -4.898 1.00 98.12 150 ARG A N 1
ATOM 1107 C CA . ARG A 1 150 ? -11.770 4.355 -5.193 1.00 98.12 150 ARG A CA 1
ATOM 1108 C C . ARG A 1 150 ? -10.935 4.909 -4.057 1.00 98.12 150 ARG A C 1
ATOM 1110 O O . ARG A 1 150 ? -9.879 5.479 -4.315 1.00 98.12 150 ARG A O 1
ATOM 1117 N N . VAL A 1 151 ? -11.403 4.789 -2.818 1.00 98.44 151 VAL A N 1
ATOM 1118 C CA . VAL A 1 151 ? -10.693 5.308 -1.644 1.00 98.44 151 VAL A CA 1
ATOM 1119 C C . VAL A 1 151 ? -10.736 4.276 -0.538 1.00 98.44 151 VAL A C 1
ATOM 1121 O O . VAL A 1 151 ? -11.809 3.804 -0.182 1.00 98.44 151 VAL A O 1
ATOM 1124 N N . LEU A 1 152 ? -9.588 3.967 0.056 1.00 98.44 152 LEU A N 1
ATOM 1125 C CA . LEU A 1 152 ? -9.522 3.168 1.278 1.00 98.44 152 LEU A CA 1
ATOM 1126 C C . LEU A 1 152 ? -9.173 4.025 2.482 1.00 98.44 152 LEU A C 1
ATOM 1128 O O . LEU A 1 152 ? -8.541 5.074 2.356 1.00 98.44 152 LEU A O 1
ATOM 1132 N N . THR A 1 153 ? -9.582 3.541 3.653 1.00 97.50 153 THR A N 1
ATOM 1133 C CA . THR A 1 153 ? -9.321 4.197 4.929 1.00 97.50 153 THR A CA 1
ATOM 1134 C C . THR A 1 153 ? -8.774 3.228 5.972 1.00 97.50 153 THR A C 1
ATOM 1136 O O . THR A 1 153 ? -9.218 2.084 6.066 1.00 97.50 153 THR A O 1
ATOM 1139 N N . LEU A 1 154 ? -7.811 3.693 6.762 1.00 97.69 154 LEU A N 1
ATOM 1140 C CA . LEU A 1 154 ? -7.266 3.001 7.925 1.00 97.69 154 LEU A CA 1
ATOM 1141 C C . LEU A 1 154 ? -7.331 3.944 9.122 1.00 97.69 154 LEU A C 1
ATOM 1143 O O . LEU A 1 154 ? -6.754 5.025 9.072 1.00 97.69 154 LEU A O 1
ATOM 1147 N N . ALA A 1 155 ? -7.975 3.524 10.208 1.00 96.19 155 ALA A N 1
ATOM 1148 C CA . ALA A 1 155 ? -8.064 4.320 11.425 1.00 96.19 155 ALA A CA 1
ATOM 1149 C C . ALA A 1 155 ? -7.562 3.554 12.653 1.00 96.19 155 ALA A C 1
ATOM 1151 O O . ALA A 1 155 ? -7.810 2.355 12.819 1.00 96.19 155 ALA A O 1
ATOM 1152 N N . GLY A 1 156 ? -6.879 4.276 13.537 1.00 96.75 156 GLY A N 1
ATOM 1153 C CA . GLY A 1 156 ? -6.387 3.773 14.811 1.00 96.75 156 GLY A CA 1
ATOM 1154 C C . GLY A 1 156 ? -6.581 4.799 15.919 1.00 96.75 156 GLY A C 1
ATOM 1155 O O . GLY A 1 156 ? -6.543 6.005 15.681 1.00 96.75 156 GLY A O 1
ATOM 1156 N N . ARG A 1 157 ? -6.786 4.316 17.143 1.00 97.12 157 ARG A N 1
ATOM 1157 C CA . ARG A 1 157 ? -6.893 5.135 18.350 1.00 97.12 157 ARG A CA 1
ATOM 1158 C C . ARG A 1 157 ? -5.724 4.860 19.286 1.00 97.12 157 ARG A C 1
ATOM 1160 O O . ARG A 1 157 ? -5.502 3.710 19.665 1.00 97.12 157 ARG A O 1
ATOM 1167 N N . SER A 1 158 ? -5.008 5.911 19.670 1.00 96.81 158 SER A N 1
ATOM 1168 C CA . SER A 1 158 ? -3.912 5.825 20.633 1.00 96.81 158 SER A CA 1
ATOM 1169 C C . SER A 1 158 ? -4.428 5.501 22.039 1.00 96.81 158 SER A C 1
ATOM 1171 O O . SER A 1 158 ? -5.614 5.670 22.340 1.00 96.81 158 SER A O 1
ATOM 1173 N N . ALA A 1 159 ? -3.530 5.091 22.938 1.00 95.25 159 ALA A N 1
ATOM 1174 C CA . ALA A 1 159 ? -3.863 4.904 24.354 1.00 95.25 159 ALA A CA 1
ATOM 1175 C C . ALA A 1 159 ? -4.358 6.203 25.026 1.00 95.25 159 ALA A C 1
ATOM 1177 O O . ALA A 1 159 ? -5.173 6.147 25.941 1.00 95.25 159 ALA A O 1
ATOM 1178 N N . ALA A 1 160 ? -3.928 7.368 24.525 1.00 95.31 160 ALA A N 1
ATOM 1179 C CA . ALA A 1 160 ? -4.385 8.685 24.973 1.00 95.31 160 ALA A CA 1
ATOM 1180 C C . ALA A 1 160 ? -5.756 9.094 24.388 1.00 95.31 160 ALA A C 1
ATOM 1182 O O . ALA A 1 160 ? -6.242 10.188 24.655 1.00 95.31 160 ALA A O 1
ATOM 1183 N N . GLY A 1 161 ? -6.388 8.243 23.571 1.00 94.75 161 GLY A N 1
ATOM 1184 C CA . GLY A 1 161 ? -7.726 8.468 23.018 1.00 94.75 161 GLY A CA 1
ATOM 1185 C C . GLY A 1 161 ? -7.771 9.216 21.681 1.00 94.75 161 GLY A C 1
ATOM 1186 O O . GLY A 1 161 ? -8.840 9.247 21.060 1.00 94.75 161 GLY A O 1
ATOM 1187 N N . GLN A 1 162 ? -6.640 9.743 21.193 1.00 94.00 162 GLN A N 1
ATOM 1188 C CA . GLN A 1 162 ? -6.543 10.410 19.887 1.00 94.00 162 GLN A CA 1
ATOM 1189 C C . GLN A 1 162 ? -6.806 9.410 18.760 1.00 94.00 162 GLN A C 1
ATOM 1191 O O . GLN A 1 162 ? -6.220 8.329 18.734 1.00 94.00 162 GLN A O 1
ATOM 1196 N N . THR A 1 163 ? -7.688 9.768 17.826 1.00 93.56 163 THR A N 1
ATOM 1197 C CA . THR A 1 163 ? -7.943 8.974 16.616 1.00 93.56 163 THR A CA 1
ATOM 1198 C C . THR A 1 163 ? -7.185 9.571 15.449 1.00 93.56 163 THR A C 1
ATOM 1200 O O . THR A 1 163 ? -7.338 10.753 15.167 1.00 93.56 163 THR A O 1
ATOM 1203 N N . VAL A 1 164 ? -6.417 8.731 14.767 1.00 94.75 164 VAL A N 1
ATOM 1204 C CA . VAL A 1 164 ? -5.710 9.060 13.532 1.00 94.75 164 VAL A CA 1
ATOM 1205 C C . VAL A 1 164 ? -6.321 8.229 12.415 1.00 94.75 164 VAL A C 1
ATOM 1207 O O . VAL A 1 164 ? -6.572 7.034 12.592 1.00 94.75 164 VAL A O 1
ATOM 1210 N N . MET A 1 165 ? -6.550 8.851 11.264 1.00 94.81 165 MET A N 1
ATOM 1211 C CA . MET A 1 165 ? -7.068 8.199 10.069 1.00 94.81 165 MET A CA 1
ATOM 1212 C C . MET A 1 165 ? -6.178 8.498 8.867 1.00 94.81 165 MET A C 1
ATOM 1214 O O . MET A 1 165 ? -5.779 9.638 8.642 1.00 94.81 165 MET A O 1
ATOM 1218 N N . TRP A 1 166 ? -5.912 7.474 8.069 1.00 97.75 166 TRP A N 1
ATOM 1219 C CA . TRP A 1 166 ? -5.288 7.577 6.761 1.00 97.75 166 TRP A CA 1
ATOM 1220 C C . TRP A 1 166 ? -6.314 7.298 5.674 1.00 97.75 166 TRP A C 1
ATOM 1222 O O . TRP A 1 166 ? -7.047 6.319 5.759 1.00 97.75 166 TRP A O 1
ATOM 1232 N N . LEU A 1 167 ? -6.324 8.132 4.642 1.00 97.94 167 LEU A N 1
ATOM 1233 C CA . LEU A 1 167 ? -7.062 7.936 3.399 1.00 97.94 167 LEU A CA 1
ATOM 1234 C C . LEU A 1 167 ? -6.072 7.668 2.269 1.00 97.94 167 LEU A C 1
ATOM 1236 O O . LEU A 1 167 ? -5.017 8.302 2.223 1.00 97.94 167 LEU A O 1
ATOM 1240 N N . ALA A 1 168 ? -6.426 6.783 1.343 1.00 98.69 168 ALA A N 1
ATOM 1241 C CA . ALA A 1 168 ? -5.660 6.514 0.130 1.00 98.69 168 ALA A CA 1
ATOM 1242 C C . ALA A 1 168 ? -6.581 6.518 -1.090 1.00 98.69 168 ALA A C 1
ATOM 1244 O O . ALA A 1 168 ? -7.503 5.707 -1.158 1.00 98.69 168 ALA A O 1
ATOM 1245 N N . ASN A 1 169 ? -6.319 7.403 -2.053 1.00 98.75 169 ASN A N 1
ATOM 1246 C CA . ASN A 1 169 ? -6.942 7.340 -3.373 1.00 98.75 169 ASN A CA 1
ATOM 1247 C C . ASN A 1 169 ? -6.315 6.171 -4.146 1.00 98.75 169 ASN A C 1
ATOM 1249 O O . ASN A 1 169 ? -5.103 6.124 -4.314 1.00 98.75 169 ASN A O 1
ATOM 1253 N N . LEU A 1 170 ? -7.115 5.217 -4.607 1.00 98.69 170 LEU A N 1
ATOM 1254 C CA . LEU A 1 170 ? -6.646 4.048 -5.356 1.00 98.69 170 LEU A CA 1
ATOM 1255 C C . LEU A 1 170 ? -6.686 4.254 -6.873 1.00 98.69 170 LEU A C 1
ATOM 1257 O O . LEU A 1 170 ? -6.365 3.342 -7.629 1.00 98.69 170 LEU A O 1
ATOM 1261 N N . THR A 1 171 ? -7.105 5.429 -7.333 1.00 98.50 171 THR A N 1
ATOM 1262 C CA . THR A 1 171 ? -7.407 5.674 -8.742 1.00 98.50 171 THR A CA 1
ATOM 1263 C C . THR A 1 171 ? -6.381 6.581 -9.411 1.00 98.50 171 THR A C 1
ATOM 1265 O O . THR A 1 171 ? -5.702 7.386 -8.770 1.00 98.50 171 THR A O 1
ATOM 1268 N N . ALA A 1 172 ? -6.336 6.496 -10.741 1.00 97.75 172 ALA A N 1
ATOM 1269 C CA . ALA A 1 172 ? -5.600 7.419 -11.601 1.00 97.75 172 ALA A CA 1
ATOM 1270 C C . ALA A 1 172 ? -6.306 8.782 -11.776 1.00 97.75 172 ALA A C 1
ATOM 1272 O O . ALA A 1 172 ? -5.862 9.605 -12.573 1.00 97.75 172 ALA A O 1
ATOM 1273 N N . SER A 1 173 ? -7.413 9.021 -11.069 1.00 98.06 173 SER A N 1
ATOM 1274 C CA . SER A 1 173 ? -8.230 10.226 -11.185 1.00 98.06 173 SER A CA 1
ATOM 1275 C C . SER A 1 173 ? -8.296 10.969 -9.860 1.00 98.06 173 SER A C 1
ATOM 1277 O O . SER A 1 173 ? -8.054 10.414 -8.789 1.00 98.06 173 SER A O 1
ATOM 1279 N N . GLU A 1 174 ? -8.637 12.249 -9.931 1.00 98.31 174 GLU A N 1
ATOM 1280 C CA . GLU A 1 174 ? -8.972 13.014 -8.740 1.00 98.31 174 GLU A CA 1
ATOM 1281 C C . GLU A 1 174 ? -10.241 12.452 -8.078 1.00 98.31 174 GLU A C 1
ATOM 1283 O O . GLU A 1 174 ? -11.200 12.056 -8.751 1.00 98.31 174 GLU A O 1
ATOM 1288 N N . VAL A 1 175 ? -10.248 12.405 -6.745 1.00 98.00 175 VAL A N 1
ATOM 1289 C CA . VAL A 1 175 ? -11.413 11.996 -5.957 1.00 98.00 175 VAL A CA 1
ATOM 1290 C C . VAL A 1 175 ? -11.715 13.051 -4.904 1.00 98.00 175 VAL A C 1
ATOM 1292 O O . VAL A 1 175 ? -10.849 13.434 -4.121 1.00 98.00 175 VAL A O 1
ATOM 1295 N N . THR A 1 176 ? -12.965 13.508 -4.857 1.00 96.81 176 THR A N 1
ATOM 1296 C CA . THR A 1 176 ? -13.461 14.332 -3.751 1.00 96.81 176 THR A CA 1
ATOM 1297 C C . THR A 1 176 ? -13.998 13.431 -2.647 1.00 96.81 176 THR A C 1
ATOM 1299 O O . THR A 1 176 ? -14.865 12.595 -2.893 1.00 96.81 176 THR A O 1
ATOM 1302 N N . VAL A 1 177 ? -13.504 13.624 -1.428 1.00 95.19 177 VAL A N 1
ATOM 1303 C CA . VAL A 1 177 ? -13.916 12.897 -0.227 1.00 95.19 177 VAL A CA 1
ATOM 1304 C C . VAL A 1 177 ? -14.610 13.867 0.724 1.00 95.19 177 VAL A C 1
ATOM 1306 O O . VAL A 1 177 ? -14.049 14.901 1.095 1.00 95.19 177 VAL A O 1
ATOM 1309 N N . ASP A 1 178 ? -15.837 13.537 1.118 1.00 92.88 178 ASP A N 1
ATOM 1310 C CA . ASP A 1 178 ? -16.523 14.208 2.220 1.00 92.88 178 ASP A CA 1
ATOM 1311 C C . ASP A 1 178 ? -15.998 13.640 3.542 1.00 92.88 178 ASP A C 1
ATOM 1313 O O . ASP A 1 178 ? -16.063 12.435 3.786 1.00 92.88 178 ASP A O 1
ATOM 1317 N N . ILE A 1 179 ? -15.438 14.517 4.370 1.00 88.50 179 ILE A N 1
ATOM 1318 C CA . ILE A 1 179 ? -14.901 14.179 5.690 1.00 88.50 179 ILE A CA 1
ATOM 1319 C C . ILE A 1 179 ? -15.562 15.016 6.784 1.00 88.50 179 ILE A C 1
ATOM 1321 O O . ILE A 1 179 ? -14.974 15.182 7.841 1.00 88.50 179 ILE A O 1
ATOM 1325 N N . SER A 1 180 ? -16.786 15.505 6.554 1.00 82.50 180 SER A N 1
ATOM 1326 C CA . SER A 1 180 ? -17.548 16.379 7.465 1.00 82.50 180 SER A CA 1
ATOM 1327 C C . SER A 1 180 ? -17.784 15.824 8.875 1.00 82.50 180 SER A C 1
ATOM 1329 O O . SER A 1 180 ? -18.095 16.594 9.780 1.00 82.50 180 SER A O 1
ATOM 1331 N N . GLY A 1 181 ? -17.591 14.518 9.091 1.00 73.81 181 GLY A N 1
ATOM 1332 C CA . GLY A 1 181 ? -17.492 13.919 10.430 1.00 73.81 181 GLY A CA 1
ATOM 1333 C C . GLY A 1 181 ? -16.217 14.299 11.207 1.00 73.81 181 GLY A C 1
ATOM 1334 O O . GLY A 1 181 ? -16.090 13.961 12.379 1.00 73.81 181 GLY A O 1
ATOM 1335 N N . PHE A 1 182 ? -15.285 14.997 10.561 1.00 70.06 182 PHE A N 1
ATOM 1336 C CA . PHE A 1 182 ? -14.047 15.566 11.085 1.00 70.06 182 PHE A CA 1
ATOM 1337 C C . PHE A 1 182 ? -14.052 17.083 10.802 1.00 70.06 182 PHE A C 1
ATOM 1339 O O . PHE A 1 182 ? -14.841 17.563 9.995 1.00 70.06 182 PHE A O 1
ATOM 1346 N N . GLU A 1 183 ? -13.174 17.871 11.432 1.00 66.94 183 GLU A N 1
ATOM 1347 C CA . GLU A 1 183 ? -13.168 19.353 11.354 1.00 66.94 183 GLU A CA 1
ATOM 1348 C C . GLU A 1 183 ? -13.089 19.951 9.924 1.00 66.94 183 GLU A C 1
ATOM 1350 O O . GLU A 1 183 ? -13.281 21.151 9.726 1.00 66.94 183 GLU A O 1
ATOM 1355 N N . ARG A 1 184 ? -12.835 19.126 8.899 1.00 63.53 184 ARG A N 1
ATOM 1356 C CA . ARG A 1 184 ? -12.819 19.497 7.478 1.00 63.53 184 ARG A CA 1
ATOM 13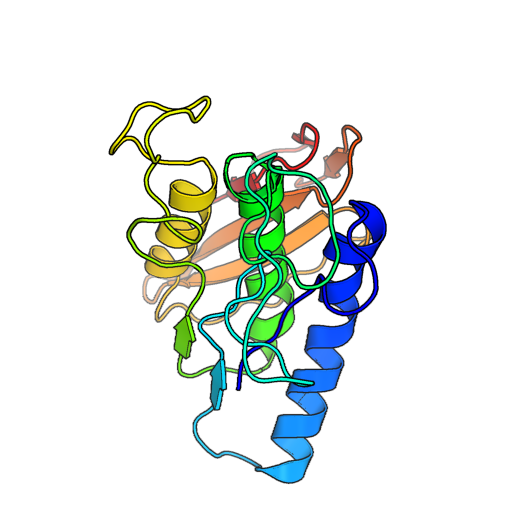57 C C . ARG A 1 184 ? -14.081 19.009 6.772 1.00 63.53 184 ARG A C 1
ATOM 1359 O O . ARG A 1 184 ? -14.522 17.893 6.980 1.00 63.53 184 ARG A O 1
ATOM 1366 N N . ARG A 1 185 ? -14.631 19.811 5.855 1.00 73.44 185 ARG A N 1
ATOM 1367 C CA . ARG A 1 185 ? -15.868 19.447 5.133 1.00 73.44 185 ARG A CA 1
ATOM 1368 C C . ARG A 1 185 ? -15.626 18.630 3.863 1.00 73.44 185 ARG A C 1
ATOM 1370 O O . ARG A 1 185 ? -16.381 17.711 3.581 1.00 73.44 185 ARG A O 1
ATOM 1377 N N . ARG A 1 186 ? -14.585 18.947 3.090 1.00 88.81 186 ARG A N 1
ATOM 1378 C CA . ARG A 1 186 ? -14.236 18.248 1.842 1.00 88.81 186 ARG A CA 1
ATOM 1379 C C . ARG A 1 186 ? -12.729 18.218 1.639 1.00 88.81 186 ARG A C 1
ATOM 1381 O O . ARG A 1 186 ? -12.045 19.190 1.947 1.00 88.81 186 ARG A O 1
ATOM 1388 N N . LEU A 1 187 ? -12.244 17.113 1.091 1.00 92.75 187 LEU A N 1
ATOM 1389 C CA . LEU A 1 187 ? -10.859 16.892 0.702 1.00 92.75 187 LEU A CA 1
ATOM 1390 C C . LEU A 1 187 ? -10.825 16.486 -0.771 1.00 92.75 187 LEU A C 1
ATOM 1392 O O . LEU A 1 187 ? -11.520 15.556 -1.167 1.00 92.75 187 LEU A O 1
ATOM 1396 N N . VAL A 1 188 ? -10.002 17.156 -1.570 1.00 96.31 188 VAL A N 1
ATOM 1397 C CA . VAL A 1 188 ? -9.720 16.748 -2.948 1.00 96.31 188 VAL A CA 1
ATOM 1398 C C . VAL A 1 188 ? -8.401 15.983 -2.952 1.00 96.31 188 VAL A C 1
ATOM 1400 O O . VAL A 1 188 ? -7.368 16.524 -2.564 1.00 96.31 188 VAL A O 1
ATOM 1403 N N . MET A 1 189 ? -8.448 14.710 -3.335 1.00 97.88 189 MET A N 1
ATOM 1404 C CA . MET A 1 189 ? -7.291 13.821 -3.391 1.00 97.88 189 MET A CA 1
ATOM 1405 C C . MET A 1 189 ? -6.860 13.641 -4.844 1.00 97.88 189 MET A C 1
ATOM 1407 O O . MET A 1 189 ? -7.607 13.086 -5.651 1.00 97.88 189 MET A O 1
ATOM 1411 N N . THR A 1 190 ? -5.640 14.069 -5.169 1.00 98.56 190 THR A N 1
ATOM 1412 C CA . THR A 1 190 ? -5.021 13.810 -6.477 1.00 98.56 190 THR A CA 1
ATOM 1413 C C . THR A 1 190 ? -4.795 12.304 -6.687 1.00 98.56 190 THR A C 1
ATOM 1415 O O . THR A 1 190 ? -4.895 11.529 -5.723 1.00 98.56 190 THR A O 1
ATOM 1418 N N . PRO A 1 191 ? -4.528 11.846 -7.927 1.00 98.69 191 PRO A N 1
ATOM 1419 C CA . PRO A 1 191 ? -4.288 10.434 -8.208 1.00 98.69 191 PRO A CA 1
ATOM 1420 C C . PRO A 1 191 ? -3.269 9.815 -7.252 1.00 98.69 191 PRO A C 1
ATOM 1422 O O . PRO A 1 191 ? -2.168 10.339 -7.076 1.00 98.69 191 PRO A O 1
ATOM 1425 N N . TYR A 1 192 ? -3.644 8.699 -6.629 1.00 98.62 192 TYR A N 1
ATOM 1426 C CA . TYR A 1 192 ? -2.806 7.963 -5.675 1.00 98.62 192 TYR A CA 1
ATOM 1427 C C . TYR A 1 192 ? -2.358 8.728 -4.418 1.00 98.62 192 TYR A C 1
ATOM 1429 O O . TYR A 1 192 ? -1.471 8.270 -3.695 1.00 98.62 192 TYR A O 1
ATOM 1437 N N . ALA A 1 193 ? -2.950 9.886 -4.122 1.00 98.50 193 ALA A N 1
ATOM 1438 C CA . ALA A 1 193 ? -2.624 10.624 -2.913 1.00 98.50 193 ALA A CA 1
ATOM 1439 C C . ALA A 1 193 ? -2.976 9.823 -1.653 1.00 98.50 193 ALA A C 1
ATOM 1441 O O . ALA A 1 193 ? -3.994 9.127 -1.594 1.00 98.50 193 ALA A O 1
ATOM 1442 N N . ILE A 1 194 ? -2.156 9.997 -0.618 1.00 98.50 194 ILE A N 1
ATOM 1443 C CA . ILE A 1 194 ? -2.478 9.592 0.748 1.00 98.50 194 ILE A CA 1
ATOM 1444 C C . ILE A 1 194 ? -2.681 10.836 1.609 1.00 98.50 194 ILE A C 1
ATOM 1446 O O . ILE A 1 194 ? -2.078 11.881 1.370 1.00 98.50 194 ILE A O 1
ATOM 1450 N N . THR A 1 195 ? -3.559 10.764 2.602 1.00 97.06 195 THR A N 1
ATOM 1451 C CA . THR A 1 195 ? -3.813 11.884 3.514 1.00 97.06 195 THR A CA 1
ATOM 1452 C C . THR A 1 195 ? -4.029 11.378 4.926 1.00 97.06 195 THR A C 1
ATOM 1454 O O . THR A 1 195 ? -4.825 10.469 5.142 1.00 97.06 195 THR A O 1
ATOM 1457 N N . ARG A 1 196 ? -3.342 12.002 5.883 1.00 95.38 196 ARG A N 1
ATOM 1458 C CA . ARG A 1 196 ? -3.505 11.775 7.320 1.00 95.38 196 ARG A CA 1
ATOM 1459 C C . ARG A 1 196 ? -4.448 12.827 7.910 1.00 95.38 196 ARG A C 1
ATOM 1461 O O . ARG A 1 196 ? -4.335 14.009 7.586 1.00 95.38 196 ARG A O 1
ATOM 1468 N N . ILE A 1 197 ? -5.356 12.406 8.783 1.00 91.81 197 ILE A N 1
ATOM 1469 C CA . ILE A 1 197 ? -6.299 13.250 9.530 1.00 91.81 197 ILE A CA 1
ATOM 1470 C C . ILE A 1 197 ? -6.197 12.882 11.016 1.00 91.81 197 ILE A C 1
ATOM 1472 O O . ILE A 1 197 ? -6.205 11.692 11.336 1.00 91.81 197 ILE A O 1
ATOM 1476 N N . GLY A 1 198 ? -6.155 13.894 11.894 1.00 87.06 198 GLY A N 1
ATOM 1477 C CA . GLY A 1 198 ? -6.147 13.733 13.357 1.00 87.06 198 GLY A CA 1
ATOM 1478 C C . GLY A 1 198 ? -4.764 13.711 13.983 1.00 87.06 198 GLY A C 1
ATOM 1479 O O . GLY A 1 198 ? -3.947 12.851 13.599 1.00 87.06 198 GLY A O 1
#

Secondary structure (DSSP, 8-state):
----TTSS--SHHHHHHGGGGHHHHHHHHHHHHTTS--EEEEE-SS-SS-TTSSSPBP-TT----TTBS--GGGGSHHHHHHHHHHHHHHGGG--SEEEESBSSSTTBSB--TTSSSPTTSBPTHHHHHHHHHHTTTPEEE----S-TTTEEEEEEE-TTS-EEEEEEE-SSS-EEEE-TTSS-SEEEE-TT-EEEE-

pLDDT: mean 94.9, std 5.3, range [63.53, 98.81]

Foldseek 3Di:
DEDEQQAPFQDLLSSLCVLVCLLVVLVVCCVVPPPPAAEYDQYAHAAPQRPVDDDFDDDPVQDRHGRYNAHLCLQALLRLLSLQSNCLSCVVSVHPYYRYFDCDDRRHQADPPPGPDDGRHGGSNVVSVVVVVVQVPFAWDDDDDPDSSAKGKTWGADPVGDIKMKIWGSDCAWDKDQPVVAPDGIDIAHHSDMDMDD

Sequence (198 aa):
HCTCPIVHAADDLSVMQSLEALPFITQSARAIFGAKPYRIGPSTIAMRQNPYGGATKANPHRQRIAMADRDPRHAGLFAAAWTIGYAARVAPAGLEMLTLSSFSGPFGVLGASGEPVGEGEPRPIFQAVQGLCELAGFRQVAARTSDETRVLTLAGRSAAGQTVMWLANLTASEVTVDISGFERRRLVMTPYAITRIG